Protein AF-A0A226D8C5-F1 (afdb_monomer_lite)

pLDDT: mean 77.61, std 15.15, range [33.53, 96.75]

Structure (mmCIF, N/CA/C/O backbone):
data_AF-A0A226D8C5-F1
#
_entry.id   AF-A0A226D8C5-F1
#
loop_
_atom_site.group_PDB
_atom_site.id
_atom_site.type_symbol
_atom_site.label_atom_id
_atom_site.label_alt_id
_atom_site.label_comp_id
_atom_site.label_asym_id
_atom_site.label_entity_id
_atom_site.label_seq_id
_atom_site.pdbx_PDB_ins_code
_atom_site.Cartn_x
_atom_site.Cartn_y
_atom_site.Cartn_z
_atom_site.occupancy
_atom_site.B_iso_or_equiv
_atom_site.auth_seq_id
_atom_site.auth_comp_id
_atom_site.auth_asym_id
_atom_site.auth_atom_id
_atom_site.pdbx_PDB_model_num
ATOM 1 N N . MET A 1 1 ? 6.184 27.811 -13.660 1.00 44.47 1 MET A N 1
ATOM 2 C CA . MET A 1 1 ? 5.717 26.549 -13.035 1.00 44.47 1 MET A CA 1
ATOM 3 C C . MET A 1 1 ? 4.537 26.716 -12.063 1.00 44.47 1 MET A C 1
ATOM 5 O O . MET A 1 1 ? 3.855 25.730 -11.836 1.00 44.47 1 MET A O 1
ATOM 9 N N . SER A 1 2 ? 4.205 27.918 -11.564 1.00 43.47 2 SER A N 1
ATOM 10 C CA . SER A 1 2 ? 3.097 28.113 -10.599 1.00 43.47 2 SER A CA 1
ATOM 11 C C . SER A 1 2 ? 1.671 28.162 -11.181 1.00 43.47 2 SER A C 1
ATOM 13 O O . SER A 1 2 ? 0.714 28.024 -10.432 1.00 43.47 2 SER A O 1
ATOM 15 N N . LEU A 1 3 ? 1.492 28.324 -12.498 1.00 35.22 3 LEU A N 1
ATOM 16 C CA . LEU A 1 3 ? 0.155 28.363 -13.125 1.00 35.22 3 LEU A CA 1
ATOM 17 C C . LEU A 1 3 ? -0.444 26.972 -13.398 1.00 35.22 3 LEU A C 1
ATOM 19 O O . LEU A 1 3 ? -1.660 26.810 -13.383 1.00 35.22 3 LEU A O 1
ATOM 23 N N . VAL A 1 4 ? 0.399 25.953 -13.597 1.00 38.00 4 VAL A N 1
ATOM 24 C CA . VAL A 1 4 ? -0.058 24.579 -13.876 1.00 38.00 4 VAL A CA 1
ATOM 25 C C . VAL A 1 4 ? -0.597 23.906 -12.608 1.00 38.00 4 VAL A C 1
ATOM 27 O O . VAL A 1 4 ? -1.560 23.147 -12.690 1.00 38.00 4 VAL A O 1
ATOM 30 N N . SER A 1 5 ? -0.061 24.239 -11.425 1.00 42.75 5 SER A N 1
ATOM 31 C CA . SER A 1 5 ? -0.602 23.716 -10.162 1.00 42.75 5 SER A CA 1
ATOM 32 C C . SER A 1 5 ? -1.971 24.316 -9.822 1.00 42.75 5 SER A C 1
ATOM 34 O O . SER A 1 5 ? -2.830 23.596 -9.321 1.00 42.75 5 SER A O 1
ATOM 36 N N . GLY A 1 6 ? -2.221 25.589 -10.160 1.00 41.31 6 GLY A N 1
ATOM 37 C CA . GLY A 1 6 ? -3.505 26.256 -9.911 1.00 41.31 6 GLY A CA 1
ATOM 38 C C . GLY A 1 6 ? -4.668 25.681 -10.727 1.00 41.31 6 GLY A C 1
ATOM 39 O O . GLY A 1 6 ? -5.751 25.459 -10.187 1.00 41.31 6 GLY A O 1
ATOM 40 N N . ILE A 1 7 ? -4.436 25.367 -12.006 1.00 47.78 7 ILE A N 1
ATOM 41 C CA . ILE A 1 7 ? -5.466 24.799 -12.897 1.00 47.78 7 ILE A CA 1
ATOM 42 C C . ILE A 1 7 ? -5.796 23.348 -12.510 1.00 47.78 7 ILE A C 1
ATOM 44 O O . ILE A 1 7 ? -6.964 22.954 -12.528 1.00 47.78 7 ILE A O 1
ATOM 48 N N . GLN A 1 8 ? -4.798 22.560 -12.089 1.00 48.19 8 GLN A N 1
ATOM 49 C CA . GLN A 1 8 ? -5.047 21.210 -11.572 1.00 48.19 8 GLN A CA 1
ATOM 50 C C . GLN A 1 8 ? -5.796 21.228 -10.233 1.00 48.19 8 GLN A C 1
ATOM 52 O O . GLN A 1 8 ? -6.671 20.390 -10.034 1.00 48.19 8 GLN A O 1
ATOM 57 N N . LEU A 1 9 ? -5.526 22.198 -9.351 1.00 53.19 9 LEU A N 1
ATOM 58 C CA . LEU A 1 9 ? -6.246 22.357 -8.081 1.00 53.19 9 LEU A CA 1
ATOM 59 C C . LEU A 1 9 ? -7.726 22.713 -8.280 1.00 53.19 9 LEU A C 1
ATOM 61 O O . LEU A 1 9 ? -8.581 22.111 -7.634 1.00 53.19 9 LEU A O 1
ATOM 65 N N . LEU A 1 10 ? -8.038 23.634 -9.198 1.00 56.12 10 LEU A N 1
ATOM 66 C CA . LEU A 1 10 ? -9.419 24.035 -9.510 1.00 56.12 10 LEU A CA 1
ATOM 67 C C . LEU A 1 10 ? -10.225 22.910 -10.178 1.00 56.12 10 LEU A C 1
ATOM 69 O O . LEU A 1 10 ? -11.381 22.682 -9.824 1.00 56.12 10 LEU A O 1
ATOM 73 N N . SER A 1 11 ? -9.607 22.166 -11.100 1.00 57.59 11 SER A N 1
ATOM 74 C CA . SER A 1 11 ? -10.226 20.991 -11.731 1.00 57.59 11 SER A CA 1
ATOM 75 C C . SER A 1 11 ? -10.503 19.877 -10.714 1.00 57.59 11 SER A C 1
ATOM 77 O O . SER A 1 11 ? -11.592 19.300 -10.694 1.00 57.59 11 SER A O 1
ATOM 79 N N . LEU A 1 12 ? -9.557 19.632 -9.802 1.00 53.53 12 LEU A N 1
ATOM 80 C CA . LEU A 1 12 ? -9.712 18.637 -8.746 1.00 53.53 12 LEU A CA 1
ATOM 81 C C . LEU A 1 12 ? -10.811 19.032 -7.749 1.00 53.53 12 LEU A C 1
ATOM 83 O O . LEU A 1 12 ? -11.601 18.183 -7.352 1.00 53.53 12 LEU A O 1
ATOM 87 N N . GLN A 1 13 ? -10.908 20.314 -7.386 1.00 60.16 13 GLN A N 1
ATOM 88 C CA . GLN A 1 13 ? -11.964 20.816 -6.502 1.00 60.16 13 GLN A CA 1
ATOM 89 C C . GLN A 1 13 ? -13.362 20.672 -7.118 1.00 60.16 13 GLN A C 1
ATOM 91 O O . GLN A 1 13 ? -14.275 20.237 -6.420 1.00 60.16 13 GLN A O 1
ATOM 96 N N . ASN A 1 14 ? -13.518 20.956 -8.416 1.00 61.16 14 ASN A N 1
ATOM 97 C CA . ASN A 1 14 ? -14.789 20.768 -9.130 1.00 61.16 14 ASN A CA 1
ATOM 98 C C . ASN A 1 14 ? -15.168 19.290 -9.321 1.00 61.16 14 ASN A C 1
ATOM 100 O O . ASN A 1 14 ? -16.346 18.944 -9.343 1.00 61.16 14 ASN A O 1
ATOM 104 N N . LEU A 1 15 ? -14.187 18.395 -9.456 1.00 56.62 15 LEU A N 1
ATOM 105 C CA . LEU A 1 15 ? -14.441 16.951 -9.475 1.00 56.62 15 LEU A CA 1
ATOM 106 C C . LEU A 1 15 ? -14.876 16.438 -8.098 1.00 56.62 15 LEU A C 1
ATOM 108 O O . LEU A 1 15 ? -15.824 15.660 -8.012 1.00 56.62 15 LEU A O 1
ATOM 112 N N . ILE A 1 16 ? -14.229 16.910 -7.028 1.00 56.06 16 ILE A N 1
ATOM 113 C CA . ILE A 1 16 ? -14.560 16.549 -5.642 1.00 56.06 16 ILE A CA 1
ATOM 114 C C . ILE A 1 16 ? -15.960 17.053 -5.255 1.00 56.06 16 ILE A C 1
ATOM 116 O O . ILE A 1 16 ? -16.693 16.325 -4.588 1.00 56.06 16 ILE A O 1
ATOM 120 N N . SER A 1 17 ? -16.359 18.255 -5.687 1.00 56.19 17 SER A N 1
ATOM 121 C CA . SER A 1 17 ? -17.691 18.804 -5.387 1.00 56.19 17 SER A CA 1
ATOM 122 C C . SER A 1 17 ? -18.826 18.097 -6.131 1.00 56.19 17 SER A C 1
ATOM 124 O O . SER A 1 17 ? -19.935 18.032 -5.609 1.00 56.19 17 SER A O 1
ATOM 126 N N . ASN A 1 18 ? -18.558 17.548 -7.320 1.00 57.78 18 ASN A N 1
ATOM 127 C CA . ASN A 1 18 ? -19.568 16.869 -8.136 1.00 57.78 18 ASN A CA 1
ATOM 128 C C . ASN A 1 18 ? -19.725 15.376 -7.812 1.00 57.78 18 ASN A C 1
ATOM 130 O O . ASN A 1 18 ? -20.782 14.809 -8.073 1.00 57.78 18 ASN A O 1
ATOM 134 N N . TRP A 1 19 ? -18.694 14.724 -7.265 1.00 50.22 19 TRP A N 1
ATOM 135 C CA . TRP A 1 19 ? -18.738 13.290 -6.946 1.00 50.22 19 TRP A CA 1
ATOM 136 C C . TRP A 1 19 ? -19.332 12.966 -5.571 1.00 50.22 19 TRP A C 1
ATOM 138 O O . TRP A 1 19 ? -19.751 11.830 -5.356 1.00 50.22 19 TRP A O 1
ATOM 148 N N . TRP A 1 20 ? -19.404 13.935 -4.653 1.00 52.88 20 TRP A N 1
ATOM 149 C CA . TRP A 1 20 ? -19.985 13.726 -3.327 1.00 52.88 20 TRP A CA 1
ATOM 150 C C . TRP A 1 20 ? -21.173 14.652 -3.076 1.00 52.88 20 TRP A C 1
ATOM 152 O O . TRP A 1 20 ? -21.025 15.868 -2.967 1.00 52.88 20 TRP A O 1
ATOM 162 N N . SER A 1 21 ? -22.360 14.058 -2.915 1.00 57.28 21 SER A N 1
ATOM 163 C CA . SER A 1 21 ? -23.510 14.725 -2.300 1.00 57.28 21 SER A CA 1
ATOM 164 C C . SER A 1 21 ? -23.110 15.315 -0.946 1.00 57.28 21 SER A C 1
ATOM 166 O O . SER A 1 21 ? -22.297 14.717 -0.241 1.00 57.28 21 SER A O 1
ATOM 168 N N . ALA A 1 22 ? -23.684 16.469 -0.590 1.00 66.81 22 ALA A N 1
ATOM 169 C CA . ALA A 1 22 ? -23.360 17.223 0.620 1.00 66.81 22 ALA A CA 1
ATOM 170 C C . ALA A 1 22 ? -23.109 16.301 1.839 1.00 66.81 22 ALA A C 1
ATOM 172 O O . ALA A 1 22 ? -24.006 15.540 2.211 1.00 66.81 22 ALA A O 1
ATOM 173 N N . PRO A 1 23 ? -21.905 16.334 2.443 1.00 66.56 23 PRO A N 1
ATOM 174 C CA . PRO A 1 23 ? -21.522 15.397 3.493 1.00 66.56 23 PRO A CA 1
ATOM 175 C C . PRO A 1 23 ? -22.480 15.493 4.679 1.00 66.56 23 PRO A C 1
ATOM 177 O O . PRO A 1 23 ? -22.798 16.582 5.162 1.00 66.56 23 PRO A O 1
ATOM 180 N N . SER A 1 24 ? -22.917 14.334 5.164 1.00 70.44 24 SER A N 1
ATOM 181 C CA . SER A 1 24 ? -23.945 14.214 6.203 1.00 70.44 24 SER A CA 1
ATOM 182 C C . SER A 1 24 ? -23.444 14.651 7.585 1.00 70.44 24 SER A C 1
ATOM 184 O O . SER A 1 24 ? -24.233 14.979 8.475 1.00 70.44 24 SER A O 1
ATOM 186 N N . SER A 1 25 ? -22.119 14.672 7.786 1.00 71.06 25 SER A N 1
ATOM 187 C CA . SER A 1 25 ? -21.510 14.996 9.075 1.00 71.06 25 SER A CA 1
ATOM 188 C C . SER A 1 25 ? -20.143 15.682 8.964 1.00 71.06 25 SER A C 1
ATOM 190 O O . SER A 1 25 ? -19.394 15.535 8.001 1.00 71.06 25 SER A O 1
ATOM 192 N N . ARG A 1 26 ? -19.753 16.400 10.028 1.00 68.38 26 ARG A N 1
ATOM 193 C CA . ARG A 1 26 ? -18.412 17.009 10.155 1.00 68.38 26 ARG A CA 1
ATOM 194 C C . ARG A 1 26 ? -17.288 15.965 10.207 1.00 68.38 26 ARG A C 1
ATOM 196 O O . ARG A 1 26 ? -16.163 16.258 9.803 1.00 68.38 26 ARG A O 1
ATOM 203 N N . ALA A 1 27 ? -17.583 14.773 10.726 1.00 67.88 27 ALA A N 1
ATOM 204 C CA . ALA A 1 27 ? -16.634 13.664 10.778 1.00 67.88 27 ALA A CA 1
ATOM 205 C C . ALA A 1 27 ? -16.314 13.161 9.367 1.00 67.88 27 ALA A C 1
ATOM 207 O O . ALA A 1 27 ? -15.143 13.022 9.030 1.00 67.88 27 ALA A O 1
ATOM 208 N N . GLU A 1 28 ? -17.343 13.011 8.532 1.00 71.50 28 GLU A N 1
ATOM 209 C CA . GLU A 1 28 ? -17.216 12.658 7.116 1.00 71.50 28 GLU A CA 1
ATOM 210 C C . GLU A 1 28 ? -16.380 13.695 6.348 1.00 71.50 28 GLU A C 1
ATOM 212 O O . GLU A 1 28 ? -15.418 13.330 5.680 1.00 71.50 28 GLU A O 1
ATOM 217 N N . ILE A 1 29 ? -16.639 14.997 6.544 1.00 76.12 29 ILE A N 1
ATOM 218 C CA . ILE A 1 29 ? -15.824 16.078 5.947 1.00 76.12 29 ILE A CA 1
ATOM 219 C C . ILE A 1 29 ? -14.347 15.952 6.338 1.00 76.12 29 ILE A C 1
ATOM 221 O O . ILE A 1 29 ? -13.456 16.079 5.499 1.00 76.12 29 ILE A O 1
ATOM 225 N N . THR A 1 30 ? -14.082 15.732 7.628 1.00 77.81 30 THR A N 1
ATOM 226 C CA . THR A 1 30 ? -12.713 15.675 8.161 1.00 77.81 30 THR A CA 1
ATOM 227 C C . THR A 1 30 ? -11.980 14.442 7.642 1.00 77.81 30 THR A C 1
ATOM 229 O O . THR A 1 30 ? -10.819 14.538 7.248 1.00 77.81 30 THR A O 1
ATOM 232 N N . PHE A 1 31 ? -12.676 13.305 7.601 1.00 83.19 31 PHE A N 1
ATOM 233 C CA . PHE A 1 31 ? -12.178 12.056 7.046 1.00 83.19 31 PHE A CA 1
ATOM 234 C C . PHE A 1 31 ? -11.833 12.212 5.559 1.00 83.19 31 PHE A C 1
ATOM 236 O O . PHE A 1 31 ? -10.699 11.945 5.168 1.00 83.19 31 PHE A O 1
ATOM 243 N N . ASN A 1 32 ? -12.761 12.736 4.752 1.00 82.69 32 ASN A N 1
ATOM 244 C CA . ASN A 1 32 ? -12.564 12.921 3.312 1.00 82.69 32 ASN A CA 1
ATOM 245 C C . ASN A 1 32 ? -11.384 13.848 3.023 1.00 82.69 32 ASN A C 1
ATOM 247 O O . ASN A 1 32 ? -10.531 13.538 2.191 1.00 82.69 32 ASN A O 1
ATOM 251 N N . ARG A 1 33 ? -11.296 14.968 3.751 1.00 86.00 33 ARG A N 1
ATOM 252 C CA . ARG A 1 33 ? -10.192 15.918 3.608 1.00 86.00 33 ARG A CA 1
ATOM 253 C C . ARG A 1 33 ? -8.848 15.263 3.912 1.00 86.00 33 ARG A C 1
ATOM 255 O O . ARG A 1 33 ? -7.947 15.337 3.082 1.00 86.00 33 ARG A O 1
ATOM 262 N N . ALA A 1 34 ? -8.730 14.600 5.060 1.00 86.81 34 ALA A N 1
ATOM 263 C CA . ALA A 1 34 ? -7.492 13.932 5.440 1.00 86.81 34 ALA A CA 1
ATOM 264 C C . ALA A 1 34 ? -7.117 12.846 4.416 1.00 86.81 34 ALA A C 1
ATOM 266 O O . ALA A 1 34 ? -5.958 12.753 4.006 1.00 86.81 34 ALA A O 1
ATOM 267 N N . PHE A 1 35 ? -8.091 12.046 3.972 1.00 88.81 35 PHE A N 1
ATOM 268 C CA . PHE A 1 35 ? -7.871 10.962 3.016 1.00 88.81 35 PHE A CA 1
ATOM 269 C C . PHE A 1 35 ? -7.331 11.482 1.683 1.00 88.81 35 PHE A C 1
ATOM 271 O O . PHE A 1 35 ? -6.357 10.946 1.149 1.00 88.81 35 PHE A O 1
ATOM 278 N N . HIS A 1 36 ? -7.919 12.556 1.160 1.00 87.44 36 HIS A N 1
ATOM 279 C CA . HIS A 1 36 ? -7.443 13.191 -0.064 1.00 87.44 36 HIS A CA 1
ATOM 280 C C . HIS A 1 36 ? -6.062 13.823 0.108 1.00 87.44 36 HIS A C 1
ATOM 282 O O . HIS A 1 36 ? -5.191 13.592 -0.729 1.00 87.44 36 HIS A O 1
ATOM 288 N N . GLU A 1 37 ? -5.832 14.556 1.201 1.00 88.25 37 GLU A N 1
ATOM 289 C CA . GLU A 1 37 ? -4.525 15.156 1.505 1.00 88.25 37 GLU A CA 1
ATOM 290 C C . GLU A 1 37 ? -3.411 14.095 1.548 1.00 88.25 37 GLU A C 1
ATOM 292 O O . GLU A 1 37 ? -2.313 14.335 1.049 1.00 88.25 37 GLU A O 1
ATOM 297 N N . ALA A 1 38 ? -3.706 12.896 2.062 1.00 85.69 38 ALA A N 1
ATOM 298 C CA . ALA A 1 38 ? -2.757 11.786 2.097 1.00 85.69 38 ALA A CA 1
ATOM 299 C C . ALA A 1 38 ? -2.580 11.073 0.739 1.00 85.69 38 ALA A C 1
ATOM 301 O O . ALA A 1 38 ? -1.461 10.719 0.367 1.00 85.69 38 ALA A O 1
ATOM 302 N N . THR A 1 39 ? -3.661 10.838 -0.014 1.00 88.62 39 THR A N 1
ATOM 303 C CA . THR A 1 39 ? -3.620 9.987 -1.222 1.00 88.62 39 THR A CA 1
ATOM 304 C C . THR A 1 39 ? -3.282 10.730 -2.514 1.00 88.62 39 THR A C 1
ATOM 306 O O . THR A 1 39 ? -2.709 10.122 -3.421 1.00 88.62 39 THR A O 1
ATOM 309 N N . ILE A 1 40 ? -3.587 12.029 -2.625 1.00 90.19 40 ILE A N 1
ATOM 310 C CA . ILE A 1 40 ? -3.316 12.818 -3.841 1.00 90.19 40 ILE A CA 1
ATOM 311 C C . ILE A 1 40 ? -1.817 12.839 -4.187 1.00 90.19 40 ILE A C 1
ATOM 313 O O . ILE A 1 40 ? -1.490 12.495 -5.326 1.00 90.19 40 ILE A O 1
ATOM 317 N N . PRO A 1 41 ? -0.889 13.170 -3.263 1.00 88.19 41 PRO A N 1
ATOM 318 C CA . PRO A 1 41 ? 0.534 13.236 -3.595 1.00 88.19 41 PRO A CA 1
ATOM 319 C C . PRO A 1 41 ? 1.086 11.876 -4.032 1.00 88.19 41 PRO A C 1
ATOM 321 O O . PRO A 1 41 ? 1.795 11.786 -5.034 1.00 88.19 41 PRO A O 1
ATOM 324 N N . ALA A 1 42 ? 0.701 10.806 -3.329 1.00 86.94 42 ALA A N 1
ATOM 325 C CA . ALA A 1 42 ? 1.097 9.444 -3.674 1.00 86.94 42 ALA A CA 1
ATOM 326 C C . ALA A 1 42 ? 0.604 9.055 -5.076 1.00 86.94 42 ALA A C 1
ATOM 328 O O . ALA A 1 42 ? 1.379 8.555 -5.889 1.00 86.94 42 ALA A O 1
ATOM 329 N N . ASN A 1 43 ? -0.659 9.352 -5.395 1.00 89.44 43 ASN A N 1
ATOM 330 C CA . ASN A 1 43 ? -1.232 9.085 -6.712 1.00 89.44 43 ASN A CA 1
ATOM 331 C C . ASN A 1 43 ? -0.564 9.899 -7.823 1.00 89.44 43 ASN A C 1
ATOM 333 O O . ASN A 1 43 ? -0.340 9.361 -8.906 1.00 89.44 43 ASN A O 1
ATOM 337 N N . MET A 1 44 ? -0.233 11.170 -7.573 1.00 89.56 44 MET A N 1
ATOM 338 C CA . MET A 1 44 ? 0.489 12.004 -8.536 1.00 89.56 44 MET A CA 1
ATOM 339 C C . MET A 1 44 ? 1.866 11.416 -8.851 1.00 89.56 44 MET A C 1
ATOM 341 O O . MET A 1 44 ? 2.177 11.205 -10.021 1.00 89.56 44 MET A O 1
ATOM 345 N N . ILE A 1 45 ? 2.654 11.081 -7.825 1.00 86.88 45 ILE A N 1
ATOM 346 C CA . ILE A 1 45 ? 3.989 10.487 -7.997 1.00 86.88 45 ILE A CA 1
ATOM 347 C C . ILE A 1 45 ? 3.892 9.150 -8.744 1.00 86.88 45 ILE A C 1
ATOM 349 O O . ILE A 1 45 ? 4.604 8.928 -9.723 1.00 86.88 45 ILE A O 1
ATOM 353 N N . LEU A 1 46 ? 2.963 8.283 -8.334 1.00 87.06 46 LEU A N 1
ATOM 354 C CA . LEU A 1 46 ? 2.780 6.970 -8.950 1.00 87.06 46 LEU A CA 1
ATOM 355 C C . LEU A 1 46 ? 2.275 7.047 -10.393 1.00 87.06 46 LEU A C 1
ATOM 357 O O . LEU A 1 46 ? 2.642 6.196 -11.191 1.00 87.06 46 LEU A O 1
ATOM 361 N N . ASN A 1 47 ? 1.488 8.061 -10.764 1.00 89.81 47 ASN A N 1
ATOM 362 C CA . ASN A 1 47 ? 1.064 8.268 -12.153 1.00 89.81 47 ASN A CA 1
ATOM 363 C C . ASN A 1 47 ? 2.202 8.758 -13.059 1.00 89.81 47 ASN A C 1
ATOM 365 O O . ASN A 1 47 ? 2.190 8.476 -14.255 1.00 89.81 47 ASN A O 1
ATOM 369 N N . LEU A 1 48 ? 3.177 9.486 -12.510 1.00 88.50 48 LEU A N 1
ATOM 370 C CA . LEU A 1 48 ? 4.336 9.955 -13.271 1.00 88.50 48 LEU A CA 1
ATOM 371 C C . LEU A 1 48 ? 5.345 8.832 -13.538 1.00 88.50 48 LEU A C 1
ATOM 373 O O . LEU A 1 48 ? 5.981 8.823 -14.590 1.00 88.50 48 LEU A O 1
ATOM 377 N N . LEU A 1 49 ? 5.461 7.867 -12.623 1.00 86.06 49 LEU A N 1
ATOM 378 C CA . LEU A 1 49 ? 6.389 6.741 -12.737 1.00 86.06 49 LEU A CA 1
ATOM 379 C C . LEU A 1 49 ? 6.283 5.976 -14.074 1.00 86.06 49 LEU A C 1
ATOM 381 O O . LEU A 1 49 ? 7.297 5.897 -14.769 1.00 86.06 49 LEU A O 1
ATOM 385 N N . PRO A 1 50 ? 5.110 5.457 -14.501 1.00 89.81 50 PRO A N 1
ATOM 386 C CA . PRO A 1 50 ? 5.017 4.720 -15.755 1.00 89.81 50 PRO A CA 1
ATOM 387 C C . PRO A 1 50 ? 5.340 5.600 -16.963 1.00 89.81 50 PRO A C 1
ATOM 389 O O . PRO A 1 50 ? 5.985 5.129 -17.893 1.00 89.81 50 PRO A O 1
ATOM 392 N N . VAL A 1 51 ? 4.975 6.886 -16.934 1.00 89.81 51 VAL A N 1
ATOM 393 C CA . VAL A 1 51 ? 5.293 7.832 -18.015 1.00 89.81 51 VAL A CA 1
ATOM 394 C C . VAL A 1 51 ? 6.806 7.990 -18.167 1.00 89.81 51 VAL A C 1
ATOM 396 O O . VAL A 1 51 ? 7.322 7.885 -19.279 1.00 89.81 51 VAL A O 1
ATOM 399 N N . PHE A 1 52 ? 7.530 8.181 -17.060 1.00 87.81 52 PHE A N 1
ATOM 400 C CA . PHE A 1 52 ? 8.988 8.291 -17.093 1.00 87.81 52 PHE A CA 1
ATOM 401 C C . PHE A 1 52 ? 9.663 6.988 -17.524 1.00 87.81 52 PHE A C 1
ATOM 403 O O . PHE A 1 52 ? 10.595 7.032 -18.324 1.00 87.81 52 PHE A O 1
ATOM 410 N N . SER A 1 53 ? 9.186 5.833 -17.057 1.00 86.62 53 SER A N 1
ATOM 411 C CA . SER A 1 53 ? 9.738 4.533 -17.453 1.00 86.62 53 SER A CA 1
ATOM 412 C C . SER A 1 53 ? 9.500 4.212 -18.931 1.00 86.62 53 SER A C 1
ATOM 414 O O . SER A 1 53 ? 10.419 3.753 -19.607 1.00 86.62 53 SER A O 1
ATOM 416 N N . VAL A 1 54 ? 8.300 4.481 -19.461 1.00 90.94 54 VAL A N 1
ATOM 417 C CA . VAL A 1 54 ? 8.022 4.318 -20.898 1.00 90.94 54 VAL A CA 1
ATOM 418 C C . VAL A 1 54 ? 8.865 5.295 -21.713 1.00 90.94 54 VAL A C 1
ATOM 420 O O . VAL A 1 54 ? 9.502 4.886 -22.680 1.00 90.94 54 VAL A O 1
ATOM 423 N N . GLY A 1 55 ? 8.941 6.563 -21.296 1.00 90.19 55 GLY A N 1
ATOM 424 C CA . GLY A 1 55 ? 9.803 7.557 -21.938 1.00 90.19 55 GLY A CA 1
ATOM 425 C C . GLY A 1 55 ? 11.269 7.118 -21.973 1.00 90.19 55 GLY A C 1
ATOM 426 O O . GLY A 1 55 ? 11.911 7.214 -23.015 1.00 90.19 55 GLY A O 1
ATOM 427 N N . HIS A 1 56 ? 11.775 6.557 -20.872 1.00 86.44 56 HIS A N 1
ATOM 428 C CA . HIS A 1 56 ? 13.127 6.007 -20.798 1.00 86.44 56 HIS A CA 1
ATOM 429 C C . HIS A 1 56 ? 13.344 4.867 -21.803 1.00 86.44 56 HIS A C 1
ATOM 431 O O . HIS A 1 56 ? 14.340 4.875 -22.518 1.00 86.44 56 HIS A O 1
ATOM 437 N N . ILE A 1 57 ? 12.404 3.922 -21.909 1.00 89.12 57 ILE A N 1
ATOM 438 C CA . ILE A 1 57 ? 12.493 2.798 -22.858 1.00 89.12 57 ILE A CA 1
ATOM 439 C C . ILE A 1 57 ? 12.536 3.277 -24.307 1.00 89.12 57 ILE A C 1
ATOM 441 O O . ILE A 1 57 ? 13.309 2.744 -25.104 1.00 89.12 57 ILE A O 1
ATOM 445 N N . LEU A 1 58 ? 11.716 4.274 -24.645 1.00 90.25 58 LEU A N 1
ATOM 446 C CA . LEU A 1 58 ? 11.631 4.810 -26.002 1.00 90.25 58 LEU A CA 1
ATOM 447 C C . LEU A 1 58 ? 12.877 5.622 -26.379 1.00 90.25 58 LEU A C 1
ATOM 449 O O . LEU A 1 58 ? 13.358 5.523 -27.507 1.00 90.25 58 LEU A O 1
ATOM 453 N N . ILE A 1 59 ? 13.416 6.407 -25.441 1.00 89.44 59 ILE A N 1
ATOM 454 C CA . ILE A 1 59 ? 14.588 7.262 -25.679 1.00 89.44 59 ILE A CA 1
ATOM 455 C C . ILE A 1 59 ? 15.886 6.441 -25.655 1.00 89.44 59 ILE A C 1
ATOM 457 O O . ILE A 1 59 ? 16.744 6.624 -26.521 1.00 89.44 59 ILE A O 1
ATOM 461 N N . ASP A 1 60 ? 16.033 5.516 -24.702 1.00 87.38 60 ASP A N 1
ATOM 462 C CA . ASP A 1 60 ? 17.243 4.709 -24.507 1.00 87.38 60 ASP A CA 1
ATOM 463 C C . ASP A 1 60 ? 16.973 3.202 -24.618 1.00 87.38 60 ASP A C 1
ATOM 465 O O . ASP A 1 60 ? 17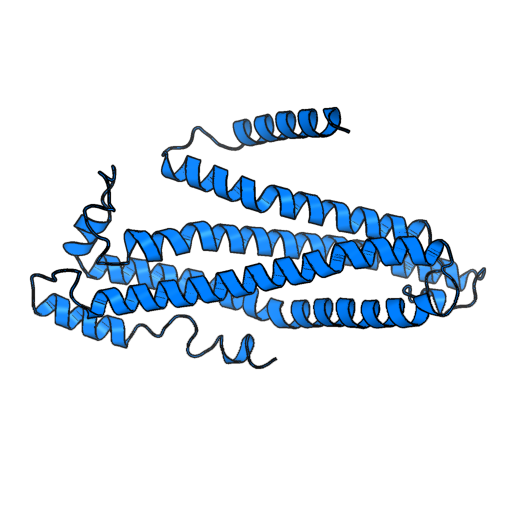.291 2.402 -23.738 1.00 87.38 60 ASP A O 1
ATOM 469 N N . HIS A 1 61 ? 16.439 2.788 -25.769 1.00 89.25 61 HIS A N 1
ATOM 470 C CA . HIS A 1 61 ? 16.203 1.378 -26.102 1.00 89.25 61 HIS A CA 1
ATOM 471 C C . HIS A 1 61 ? 17.454 0.486 -25.978 1.00 89.25 61 HIS A C 1
ATOM 473 O O . HIS A 1 61 ? 17.322 -0.729 -25.865 1.00 89.25 61 HIS A O 1
ATOM 479 N N . ARG A 1 62 ? 18.664 1.068 -25.956 1.00 87.75 62 ARG A N 1
ATOM 480 C CA . ARG A 1 62 ? 19.951 0.356 -25.848 1.00 87.75 62 ARG A CA 1
ATOM 481 C C . ARG A 1 62 ? 20.450 0.178 -24.412 1.00 87.75 62 ARG A C 1
ATOM 483 O O . ARG A 1 62 ? 21.555 -0.325 -24.218 1.00 87.75 62 ARG A O 1
ATOM 490 N N . HIS A 1 63 ? 19.680 0.586 -23.408 1.00 83.19 63 HIS A N 1
ATOM 491 C CA . HIS A 1 63 ? 20.088 0.429 -22.018 1.00 83.19 63 HIS A CA 1
ATOM 492 C C . HIS A 1 63 ? 20.195 -1.053 -21.632 1.00 83.19 63 HIS A C 1
ATOM 494 O O . HIS A 1 63 ? 19.259 -1.826 -21.835 1.00 83.19 63 HIS A O 1
ATOM 500 N N . SER A 1 64 ? 21.284 -1.459 -20.978 1.00 81.12 64 SER A N 1
ATOM 501 C CA . SER A 1 64 ? 21.565 -2.857 -20.585 1.00 81.12 64 SER A CA 1
ATOM 502 C C . SER A 1 64 ? 20.514 -3.517 -19.677 1.00 81.12 64 SER A C 1
ATOM 504 O O . SER A 1 64 ? 20.592 -4.710 -19.409 1.00 81.12 64 SER A O 1
ATOM 506 N N . VAL A 1 65 ? 19.514 -2.761 -19.216 1.00 79.19 65 VAL A N 1
ATOM 507 C CA . VAL A 1 65 ? 18.415 -3.259 -18.380 1.00 79.19 65 VAL A CA 1
ATOM 508 C C . VAL A 1 65 ? 17.343 -3.976 -19.211 1.00 79.19 65 VAL A C 1
ATOM 510 O O . VAL A 1 65 ? 16.544 -4.738 -18.672 1.00 79.19 65 VAL A O 1
ATOM 513 N N . HIS A 1 66 ? 17.311 -3.749 -20.528 1.00 86.44 66 HIS A N 1
ATOM 514 C CA . HIS A 1 66 ? 16.333 -4.363 -21.420 1.00 86.44 66 HIS A CA 1
ATOM 515 C C . HIS A 1 66 ? 16.870 -5.680 -21.979 1.00 86.44 66 HIS A C 1
ATOM 517 O O . HIS A 1 66 ? 17.887 -5.702 -22.668 1.00 86.44 66 HIS A O 1
ATOM 523 N N . ILE A 1 67 ? 16.135 -6.769 -21.740 1.00 89.06 67 ILE A N 1
ATOM 524 C CA . ILE A 1 67 ? 16.467 -8.127 -22.206 1.00 89.06 67 ILE A CA 1
ATOM 525 C C . ILE A 1 67 ? 16.794 -8.187 -23.715 1.00 89.06 67 ILE A C 1
ATOM 527 O O . ILE A 1 67 ? 17.767 -8.853 -24.072 1.00 89.06 67 ILE A O 1
ATOM 531 N N . PRO A 1 68 ? 16.079 -7.477 -24.617 1.00 93.19 68 PRO A N 1
ATOM 532 C CA . PRO A 1 68 ? 16.412 -7.463 -26.044 1.00 93.19 68 PRO A CA 1
ATOM 533 C C . PRO A 1 68 ? 17.846 -7.022 -26.370 1.00 93.19 68 PRO A C 1
ATOM 535 O O . PRO A 1 68 ? 18.361 -7.389 -27.421 1.00 93.19 68 PRO A O 1
ATOM 538 N N . ASN A 1 69 ? 18.522 -6.283 -25.483 1.00 90.50 69 ASN A N 1
ATOM 539 C CA . ASN A 1 69 ? 19.902 -5.831 -25.692 1.00 90.50 69 ASN A CA 1
ATOM 540 C C . ASN A 1 69 ? 20.958 -6.933 -25.512 1.00 90.50 69 ASN A C 1
ATOM 542 O O . ASN A 1 69 ? 22.137 -6.672 -25.723 1.00 90.50 69 ASN A O 1
ATOM 546 N N . LEU A 1 70 ? 20.550 -8.163 -25.179 1.00 91.44 70 LEU A N 1
ATOM 547 C CA . LEU A 1 70 ? 21.401 -9.351 -25.300 1.00 91.44 70 LEU A CA 1
ATOM 548 C C . LEU A 1 70 ? 21.577 -9.803 -26.763 1.00 91.44 70 LEU A C 1
ATOM 550 O O . LEU A 1 70 ? 22.473 -10.590 -27.060 1.00 91.44 70 LEU A O 1
ATOM 554 N N . LEU A 1 71 ? 20.718 -9.333 -27.675 1.00 94.31 71 LEU A N 1
ATOM 555 C CA . LEU A 1 71 ? 20.761 -9.661 -29.099 1.00 94.31 71 LEU A CA 1
ATOM 556 C C . LEU A 1 71 ? 21.601 -8.637 -29.882 1.00 94.31 71 LEU A C 1
ATOM 558 O O . LEU A 1 71 ? 21.644 -7.462 -29.510 1.00 94.31 71 LEU A O 1
ATOM 562 N N . PRO A 1 72 ? 22.226 -9.038 -31.006 1.00 94.50 72 PRO A N 1
ATOM 563 C CA . PRO A 1 72 ? 23.009 -8.130 -31.836 1.00 94.50 72 PRO A CA 1
ATOM 564 C C . PRO A 1 72 ? 22.146 -6.987 -32.386 1.00 94.50 72 PRO A C 1
ATOM 566 O O . PRO A 1 72 ? 21.123 -7.200 -33.048 1.00 94.50 72 PRO A O 1
ATOM 569 N N . HIS A 1 73 ? 22.583 -5.757 -32.119 1.00 93.56 73 HIS A N 1
ATOM 570 C CA . HIS A 1 73 ? 21.881 -4.543 -32.521 1.00 93.56 73 HIS A CA 1
ATOM 571 C C . HIS A 1 73 ? 21.788 -4.380 -34.042 1.00 93.56 73 HIS A C 1
ATOM 573 O O . HIS A 1 73 ? 22.654 -4.822 -34.792 1.00 93.56 73 HIS A O 1
ATOM 579 N N . GLY A 1 74 ? 20.734 -3.694 -34.495 1.00 92.94 74 GLY A N 1
ATOM 580 C CA . GLY A 1 74 ? 20.504 -3.403 -35.915 1.00 92.94 74 GLY A CA 1
ATOM 581 C C . GLY A 1 74 ? 19.938 -4.576 -36.719 1.00 92.94 74 GLY A C 1
ATOM 582 O O . GLY A 1 74 ? 19.597 -4.401 -37.884 1.00 92.94 74 GLY A O 1
ATOM 583 N N . THR A 1 75 ? 19.787 -5.752 -36.107 1.00 96.75 75 THR A N 1
ATOM 584 C CA . THR A 1 75 ? 19.158 -6.915 -36.742 1.00 96.75 75 THR A CA 1
ATOM 585 C C . THR A 1 75 ? 17.628 -6.834 -36.681 1.00 96.75 75 THR A C 1
ATOM 58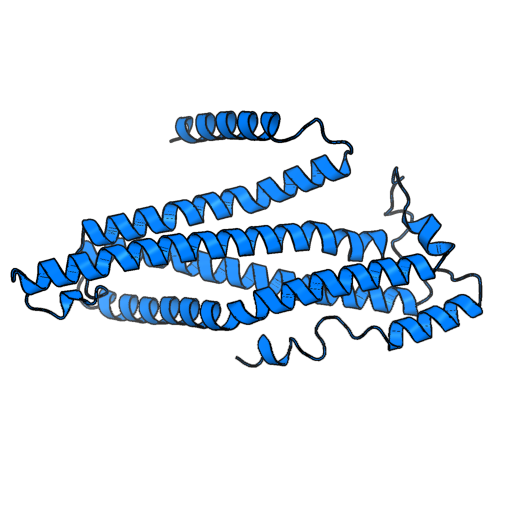7 O O . THR A 1 75 ? 17.058 -6.231 -35.771 1.00 96.75 75 THR A O 1
ATOM 590 N N . LEU A 1 76 ? 16.933 -7.477 -37.627 1.00 96.69 76 LEU A N 1
ATOM 591 C CA . LEU A 1 76 ? 15.466 -7.594 -37.590 1.00 96.69 76 LEU A CA 1
ATOM 592 C C . LEU A 1 76 ? 14.993 -8.305 -36.310 1.00 96.69 76 LEU A C 1
ATOM 594 O O . LEU A 1 76 ? 14.016 -7.891 -35.690 1.00 96.69 76 LEU A O 1
ATOM 598 N N . ILE A 1 77 ? 15.726 -9.342 -35.893 1.00 96.75 77 ILE A N 1
ATOM 599 C CA . ILE A 1 77 ? 15.434 -10.140 -34.695 1.00 96.75 77 ILE A CA 1
ATOM 600 C C . ILE A 1 77 ? 15.436 -9.252 -33.446 1.00 96.75 77 ILE A C 1
ATOM 602 O O . ILE A 1 77 ? 14.530 -9.362 -32.623 1.00 96.75 77 ILE A O 1
ATOM 606 N N . TYR A 1 78 ? 16.400 -8.331 -33.334 1.00 96.25 78 TYR A N 1
ATOM 607 C CA . TYR A 1 78 ? 16.454 -7.355 -32.247 1.00 96.25 78 TYR A CA 1
ATOM 608 C C . TYR A 1 78 ? 15.179 -6.506 -32.167 1.00 96.25 78 TYR A C 1
ATOM 610 O O . TYR A 1 78 ? 14.576 -6.404 -31.100 1.00 96.25 78 TYR A O 1
ATOM 618 N N . TRP A 1 79 ? 14.734 -5.930 -33.287 1.00 95.81 79 TRP A N 1
ATOM 619 C CA . TRP A 1 79 ? 13.554 -5.058 -33.312 1.00 95.81 79 TRP A CA 1
ATOM 620 C C . TRP A 1 79 ? 12.257 -5.805 -33.004 1.00 95.81 79 TRP A C 1
ATOM 622 O O . TRP A 1 79 ? 11.422 -5.299 -32.253 1.00 95.81 79 TRP A O 1
ATOM 632 N N . VAL A 1 80 ? 12.107 -7.025 -33.527 1.00 96.62 80 VAL A N 1
ATOM 633 C CA . VAL A 1 80 ? 10.957 -7.886 -33.217 1.00 96.62 80 VAL A CA 1
ATOM 634 C C . VAL A 1 80 ? 10.943 -8.247 -31.730 1.00 96.62 80 VAL A C 1
ATOM 636 O O . VAL A 1 80 ? 9.920 -8.073 -31.070 1.00 96.62 80 VAL A O 1
ATOM 639 N N . ALA A 1 81 ? 12.080 -8.677 -31.174 1.00 95.94 81 ALA A N 1
ATOM 640 C CA . ALA A 1 81 ? 12.198 -8.991 -29.751 1.00 95.94 81 ALA A CA 1
ATOM 641 C C . ALA A 1 81 ? 11.934 -7.764 -28.865 1.00 95.94 81 ALA A C 1
ATOM 643 O O . ALA A 1 81 ? 11.247 -7.869 -27.852 1.00 95.94 81 ALA A O 1
ATOM 644 N N . TYR A 1 82 ? 12.431 -6.590 -29.261 1.00 95.19 82 TYR A N 1
ATOM 645 C CA . TYR A 1 82 ? 12.198 -5.336 -28.549 1.00 95.19 82 TYR A CA 1
ATOM 646 C C . TYR A 1 82 ? 10.717 -4.948 -28.519 1.00 95.19 82 TYR A C 1
ATOM 648 O O . TYR A 1 82 ? 10.205 -4.581 -27.459 1.00 95.19 82 TYR A O 1
ATOM 656 N N . LEU A 1 83 ? 10.007 -5.081 -29.642 1.00 95.19 83 LEU A N 1
ATOM 657 C CA . LEU A 1 83 ? 8.573 -4.797 -29.711 1.00 95.19 83 LEU A CA 1
ATOM 658 C C . LEU A 1 83 ? 7.762 -5.784 -28.858 1.00 95.19 83 LEU A C 1
ATOM 660 O O . LEU A 1 83 ? 6.921 -5.361 -28.061 1.00 95.19 83 LEU A O 1
ATOM 664 N N . LEU A 1 84 ? 8.072 -7.082 -28.958 1.00 95.88 84 LEU A N 1
ATOM 665 C CA . LEU A 1 84 ? 7.439 -8.133 -28.155 1.00 95.88 84 LEU A CA 1
ATOM 666 C C . LEU A 1 84 ? 7.722 -7.999 -26.654 1.00 95.88 84 LEU A C 1
ATOM 668 O O . LEU A 1 84 ? 6.880 -8.381 -25.853 1.00 95.88 84 LEU A O 1
ATOM 672 N N . TYR A 1 85 ? 8.876 -7.454 -26.263 1.00 94.31 85 TYR A N 1
ATOM 673 C CA . TYR A 1 85 ? 9.229 -7.180 -24.867 1.00 94.31 85 TYR A CA 1
ATOM 674 C C . TYR A 1 85 ? 8.546 -5.917 -24.325 1.00 94.31 85 TYR A C 1
ATOM 676 O O . TYR A 1 85 ? 8.030 -5.913 -23.207 1.00 94.31 85 TYR A O 1
ATOM 684 N N . THR A 1 86 ? 8.528 -4.837 -25.109 1.00 93.31 86 THR A N 1
ATOM 685 C CA . THR A 1 86 ? 8.079 -3.518 -24.642 1.00 93.31 86 THR A CA 1
ATOM 686 C C . THR A 1 86 ? 6.587 -3.504 -24.315 1.00 93.31 86 THR A C 1
ATOM 688 O O . THR A 1 86 ? 6.196 -2.968 -23.282 1.00 93.31 86 THR A O 1
ATOM 691 N N . ILE A 1 87 ? 5.747 -4.134 -25.141 1.00 94.62 87 ILE A N 1
ATOM 692 C CA . ILE A 1 87 ? 4.290 -4.177 -24.929 1.00 94.62 87 ILE A CA 1
ATOM 693 C C . ILE A 1 87 ? 3.911 -4.798 -23.565 1.00 94.62 87 ILE A C 1
ATOM 695 O O . ILE A 1 87 ? 3.265 -4.112 -22.763 1.00 94.62 87 ILE A O 1
ATOM 699 N N . PRO A 1 88 ? 4.303 -6.049 -23.242 1.00 94.94 88 PRO A N 1
ATOM 700 C CA . PRO A 1 88 ? 3.978 -6.656 -21.956 1.00 94.94 88 PRO A CA 1
ATOM 701 C C . PRO A 1 88 ? 4.678 -5.955 -20.793 1.00 94.94 88 PRO A C 1
ATOM 703 O O . PRO A 1 88 ? 4.094 -5.877 -19.715 1.00 94.94 88 PRO A O 1
ATOM 706 N N . TYR A 1 89 ? 5.880 -5.399 -20.994 1.00 91.38 89 TYR A N 1
ATOM 707 C CA . TYR A 1 89 ? 6.552 -4.606 -19.966 1.00 91.38 89 TYR A CA 1
ATOM 708 C C . TYR A 1 89 ? 5.724 -3.377 -19.572 1.00 91.38 89 TYR A C 1
ATOM 710 O O . TYR A 1 89 ? 5.475 -3.154 -18.387 1.00 91.38 89 TYR A O 1
ATOM 718 N N . VAL A 1 90 ? 5.259 -2.597 -20.555 1.00 93.25 90 VAL A N 1
ATOM 719 C CA . VAL A 1 90 ? 4.427 -1.412 -20.311 1.00 93.25 90 VAL A CA 1
ATOM 720 C C . VAL A 1 90 ? 3.140 -1.820 -19.598 1.00 93.25 90 VAL A C 1
ATOM 722 O O . VAL A 1 90 ? 2.801 -1.238 -18.568 1.00 93.25 90 VAL A O 1
ATOM 725 N N . PHE A 1 91 ? 2.461 -2.863 -20.080 1.00 94.62 91 PHE A N 1
ATOM 726 C CA . PHE A 1 91 ? 1.256 -3.376 -19.430 1.00 94.62 91 PHE A CA 1
ATOM 727 C C . PHE A 1 91 ? 1.508 -3.784 -17.969 1.00 94.62 91 PHE A C 1
ATOM 729 O O . PHE A 1 91 ? 0.784 -3.345 -17.072 1.00 94.62 91 PHE A O 1
ATOM 736 N N . ALA A 1 92 ? 2.559 -4.569 -17.714 1.00 90.44 92 ALA A N 1
ATOM 737 C CA . ALA A 1 92 ? 2.928 -5.014 -16.374 1.00 90.44 92 ALA A CA 1
ATOM 738 C C . ALA A 1 92 ? 3.246 -3.833 -15.448 1.00 90.44 92 ALA A C 1
ATOM 740 O O . ALA A 1 92 ? 2.825 -3.829 -14.292 1.00 90.44 92 ALA A O 1
ATOM 741 N N . LEU A 1 93 ? 3.925 -2.804 -15.962 1.00 87.75 93 LEU A N 1
ATOM 742 C CA . LEU A 1 93 ? 4.245 -1.598 -15.211 1.00 87.75 93 LEU A CA 1
ATOM 743 C C . LEU A 1 93 ? 2.985 -0.822 -14.804 1.00 87.75 93 LEU A C 1
ATOM 745 O O . LEU A 1 93 ? 2.826 -0.480 -13.632 1.00 87.75 93 LEU A O 1
ATOM 749 N N . PHE A 1 94 ? 2.064 -0.574 -15.740 1.00 92.25 94 PHE A N 1
ATOM 750 C CA . PHE A 1 94 ? 0.796 0.104 -15.440 1.00 92.25 94 PHE A CA 1
ATOM 751 C C . PHE A 1 94 ? -0.073 -0.704 -14.472 1.00 92.25 94 PHE A C 1
ATOM 753 O O . PHE A 1 94 ? -0.678 -0.135 -13.556 1.00 92.25 94 PHE A O 1
ATOM 760 N N . TYR A 1 95 ? -0.112 -2.028 -14.641 1.00 89.94 95 TYR A N 1
ATOM 761 C CA . TYR A 1 95 ? -0.814 -2.927 -13.731 1.00 89.94 95 TYR A CA 1
ATOM 762 C C . TYR A 1 95 ? -0.218 -2.867 -12.318 1.00 89.94 95 TYR A C 1
ATOM 764 O O . TYR A 1 95 ? -0.953 -2.669 -11.348 1.00 89.94 95 TYR A O 1
ATOM 772 N N . PHE A 1 96 ? 1.110 -2.952 -12.198 1.00 86.00 96 PHE A N 1
ATOM 773 C CA . PHE A 1 96 ? 1.823 -2.844 -10.925 1.00 86.00 96 PHE A CA 1
ATOM 774 C C . PHE A 1 96 ? 1.540 -1.510 -10.228 1.00 86.00 96 PHE A C 1
ATOM 776 O O . PHE A 1 96 ? 1.104 -1.492 -9.079 1.00 86.00 96 PHE A O 1
ATOM 783 N N . VAL A 1 97 ? 1.697 -0.390 -10.939 1.00 86.75 97 VAL A N 1
ATOM 784 C CA . VAL A 1 97 ? 1.421 0.954 -10.410 1.00 86.75 97 VAL A CA 1
ATOM 785 C C . VAL A 1 97 ? -0.023 1.071 -9.922 1.00 86.75 97 VAL A C 1
ATOM 787 O O . VAL A 1 97 ? -0.270 1.572 -8.825 1.00 86.75 97 VAL A O 1
ATOM 790 N N . SER A 1 98 ? -0.984 0.562 -10.695 1.00 89.69 98 SER A N 1
ATOM 791 C CA . SER A 1 98 ? -2.405 0.578 -10.324 1.00 89.69 98 SER A CA 1
ATOM 792 C C . SER A 1 98 ? -2.679 -0.239 -9.061 1.00 89.69 98 SER A C 1
ATOM 794 O O . SER A 1 98 ? -3.426 0.209 -8.188 1.00 89.69 98 SER A O 1
ATOM 796 N N . ARG A 1 99 ? -2.037 -1.407 -8.922 1.00 86.88 99 ARG A N 1
ATOM 797 C CA . ARG A 1 99 ? -2.120 -2.241 -7.715 1.00 86.88 99 ARG A CA 1
ATOM 798 C C . ARG A 1 99 ? -1.537 -1.536 -6.494 1.00 86.88 99 ARG A C 1
ATOM 800 O O . ARG A 1 99 ? -2.204 -1.496 -5.463 1.00 86.88 99 ARG A O 1
ATOM 807 N N . ILE A 1 100 ? -0.359 -0.925 -6.617 1.00 85.06 100 ILE A N 1
ATOM 808 C CA . ILE A 1 100 ? 0.267 -0.168 -5.522 1.00 85.06 100 ILE A CA 1
ATOM 809 C C . ILE A 1 100 ? -0.612 1.012 -5.091 1.00 85.06 100 ILE A C 1
ATOM 811 O O . ILE A 1 100 ? -0.803 1.222 -3.894 1.00 85.06 100 ILE A O 1
ATOM 815 N N . LYS A 1 101 ? -1.220 1.743 -6.035 1.00 88.38 101 LYS A N 1
ATOM 816 C CA . LYS A 1 101 ? -2.169 2.825 -5.716 1.00 88.38 101 LYS A CA 1
ATOM 817 C C . LYS A 1 101 ? -3.355 2.316 -4.902 1.00 88.38 101 LYS A C 1
ATOM 819 O O . LYS A 1 101 ? -3.675 2.896 -3.868 1.00 88.38 101 LYS A O 1
ATOM 824 N N . LEU A 1 102 ? -3.967 1.213 -5.337 1.00 88.00 102 LEU A N 1
ATOM 825 C CA . LEU A 1 102 ? -5.079 0.592 -4.617 1.00 88.00 102 LEU A CA 1
ATOM 826 C C . LEU A 1 102 ? -4.663 0.174 -3.202 1.00 88.00 102 LEU A C 1
ATOM 828 O O . LEU A 1 102 ? -5.402 0.425 -2.254 1.00 88.00 102 LEU A O 1
ATOM 832 N N . MET A 1 103 ? -3.462 -0.388 -3.046 1.00 85.56 103 MET A N 1
ATOM 833 C CA . MET A 1 103 ? -2.930 -0.770 -1.738 1.00 85.56 103 MET A CA 1
ATOM 834 C C . MET A 1 103 ? -2.718 0.429 -0.810 1.00 85.56 103 MET A C 1
ATOM 836 O O . MET A 1 103 ? -3.133 0.380 0.348 1.00 85.56 103 MET A O 1
ATOM 840 N N . ILE A 1 104 ? -2.115 1.514 -1.308 1.00 86.56 104 ILE A N 1
ATOM 841 C CA . ILE A 1 104 ? -1.917 2.747 -0.533 1.00 86.56 104 ILE A CA 1
ATOM 842 C C . ILE A 1 104 ? -3.270 3.326 -0.124 1.00 86.56 104 ILE A C 1
ATOM 844 O O . ILE A 1 104 ? -3.480 3.578 1.058 1.00 86.56 104 ILE A O 1
ATOM 848 N N . SER A 1 105 ? -4.212 3.471 -1.061 1.00 89.56 105 SER A N 1
ATOM 849 C CA . SER A 1 105 ? -5.553 3.984 -0.762 1.00 89.56 105 SER A CA 1
ATOM 850 C C . SER A 1 105 ? -6.285 3.126 0.270 1.00 89.56 105 SER A C 1
ATOM 852 O O . SER A 1 105 ? -6.826 3.669 1.231 1.00 89.56 105 SER A O 1
ATOM 854 N N . ALA A 1 106 ? -6.258 1.799 0.129 1.00 87.06 106 ALA A N 1
ATOM 855 C CA . ALA A 1 106 ? -6.871 0.887 1.092 1.00 87.06 106 ALA A CA 1
ATOM 856 C C . ALA A 1 106 ? -6.205 0.977 2.478 1.00 87.06 106 ALA A C 1
ATOM 858 O O . ALA A 1 106 ? -6.899 1.027 3.492 1.00 87.06 106 ALA A O 1
ATOM 859 N N . THR A 1 107 ? -4.876 1.101 2.534 1.00 85.25 107 THR A N 1
ATOM 860 C CA . THR A 1 107 ? -4.132 1.257 3.796 1.00 85.25 107 THR A CA 1
ATOM 861 C C . THR A 1 107 ? -4.429 2.599 4.465 1.00 85.25 107 THR A C 1
ATOM 863 O O . THR A 1 107 ? -4.647 2.661 5.674 1.00 85.25 107 THR A O 1
ATOM 866 N N . THR A 1 108 ? -4.479 3.692 3.699 1.00 89.50 108 THR A N 1
ATOM 867 C CA . THR A 1 108 ? -4.842 5.018 4.215 1.00 89.50 108 THR A CA 1
ATOM 868 C C . THR A 1 108 ? -6.272 5.025 4.751 1.00 89.50 108 THR A C 1
ATOM 870 O O . THR A 1 108 ? -6.497 5.498 5.864 1.00 89.50 108 THR A O 1
ATOM 873 N N . LEU A 1 109 ? -7.220 4.447 4.006 1.00 88.69 109 LEU A N 1
ATOM 874 C CA . LEU A 1 109 ? -8.610 4.271 4.434 1.00 88.69 109 LEU A CA 1
ATOM 875 C C . LEU A 1 109 ? -8.675 3.497 5.755 1.00 88.69 109 LEU A C 1
ATOM 877 O O . LEU A 1 109 ? -9.307 3.944 6.712 1.00 88.69 109 LEU A O 1
ATOM 881 N N . GLN A 1 110 ? -7.957 2.377 5.835 1.00 86.12 110 GLN A N 1
ATOM 882 C CA . GLN A 1 110 ? -7.877 1.562 7.039 1.00 86.12 110 GLN A CA 1
ATOM 883 C C . GLN A 1 110 ? -7.329 2.360 8.223 1.00 86.12 110 GLN A C 1
ATOM 885 O O . GLN A 1 110 ? -7.944 2.370 9.284 1.00 86.12 110 GLN A O 1
ATOM 890 N N . LEU A 1 111 ? -6.210 3.068 8.062 1.00 87.88 111 LEU A N 1
ATOM 891 C CA . LEU A 1 111 ? -5.635 3.878 9.136 1.00 87.88 111 LEU A CA 1
ATOM 892 C C . LEU A 1 111 ? -6.610 4.957 9.606 1.00 87.88 111 LEU A C 1
ATOM 894 O O . LEU A 1 111 ? -6.766 5.159 10.806 1.00 87.88 111 LEU A O 1
ATOM 898 N N . MET A 1 112 ? -7.307 5.614 8.684 1.00 87.38 112 MET A N 1
ATOM 899 C CA . MET A 1 112 ? -8.252 6.672 9.030 1.00 87.38 112 MET A CA 1
ATOM 900 C C . MET A 1 112 ? -9.538 6.163 9.682 1.00 87.38 112 MET A C 1
ATOM 902 O O . MET A 1 112 ? -10.143 6.905 10.449 1.00 87.38 112 MET A O 1
ATOM 906 N N . LEU A 1 113 ? -9.939 4.914 9.439 1.00 86.00 113 LEU A N 1
ATOM 907 C CA . LEU A 1 113 ? -11.096 4.300 10.097 1.00 86.00 113 LEU A CA 1
ATOM 908 C C . LEU A 1 113 ? -10.715 3.630 11.422 1.00 86.00 113 LEU A C 1
ATOM 910 O O . LEU A 1 113 ? -11.266 3.933 12.479 1.00 86.00 113 LEU A O 1
ATOM 914 N N . VAL A 1 114 ? -9.742 2.722 11.377 1.00 87.81 114 VAL A N 1
ATOM 915 C CA . VAL A 1 114 ? -9.361 1.851 12.495 1.00 87.81 114 VAL A CA 1
ATOM 916 C C . VAL A 1 114 ? -8.721 2.655 13.621 1.00 87.81 114 VAL A C 1
ATOM 918 O O . VAL A 1 114 ? -8.982 2.407 14.798 1.00 87.81 114 VAL A O 1
ATOM 921 N N . PHE A 1 115 ? -7.873 3.625 13.286 1.00 86.25 115 PHE A N 1
ATOM 922 C CA . PHE A 1 115 ? -7.065 4.308 14.287 1.00 86.25 115 PHE A CA 1
ATOM 923 C C . PHE A 1 115 ? -7.883 5.228 15.202 1.00 86.25 115 PHE A C 1
ATOM 925 O O . PHE A 1 115 ? -7.707 5.128 16.422 1.00 86.25 115 PHE A O 1
ATOM 932 N N . PRO A 1 116 ? -8.809 6.071 14.695 1.00 84.31 116 PRO A N 1
ATOM 933 C CA . PRO A 1 116 ? -9.717 6.823 15.556 1.00 84.31 116 PRO A CA 1
ATOM 934 C C . PRO A 1 116 ? -10.629 5.906 16.372 1.00 84.31 116 PRO A C 1
ATOM 936 O O . PRO A 1 116 ? -10.773 6.136 17.569 1.00 84.31 116 PRO A O 1
ATOM 939 N N . LEU A 1 117 ? -11.154 4.824 15.783 1.00 85.00 117 LEU A N 1
ATOM 940 C CA . LEU A 1 117 ? -11.984 3.853 16.509 1.00 85.00 117 LEU A CA 1
ATOM 941 C C . LEU A 1 117 ? -11.231 3.239 17.697 1.00 85.00 117 LEU A C 1
ATOM 943 O O . LEU A 1 117 ? -11.730 3.249 18.820 1.00 85.00 117 LEU A O 1
ATOM 947 N N . LEU A 1 118 ? -10.000 2.766 17.488 1.00 86.69 118 LEU A N 1
ATOM 948 C CA . LEU A 1 118 ? -9.189 2.179 18.559 1.00 86.69 118 LEU A CA 1
ATOM 949 C C . LEU A 1 118 ? -8.780 3.204 19.619 1.00 86.69 118 LEU A C 1
ATOM 951 O O . LEU A 1 118 ? -8.801 2.899 20.810 1.00 86.69 118 LEU A O 1
ATOM 955 N N . ARG A 1 119 ? -8.357 4.405 19.206 1.00 84.31 119 ARG A N 1
ATOM 956 C CA . ARG A 1 119 ? -7.791 5.396 20.134 1.00 84.31 119 ARG A CA 1
ATOM 957 C C . ARG A 1 119 ? -8.829 6.230 20.862 1.00 84.31 119 ARG A C 1
ATOM 959 O O . ARG A 1 119 ? -8.541 6.643 21.982 1.00 84.31 119 ARG A O 1
ATOM 966 N N . GLN A 1 120 ? -9.945 6.541 20.212 1.00 79.50 120 GLN A N 1
ATOM 967 C CA . GLN A 1 120 ? -10.929 7.509 20.697 1.00 79.50 120 GLN A CA 1
ATOM 968 C C . GLN A 1 120 ? -12.218 6.834 21.170 1.00 79.50 120 GLN A C 1
ATOM 970 O O . GLN A 1 120 ? -12.759 7.267 22.179 1.00 79.50 120 GLN A O 1
ATOM 975 N N . GLU A 1 121 ? -12.694 5.786 20.486 1.00 80.00 121 GLU A N 1
ATOM 976 C CA . GLU A 1 121 ? -13.969 5.138 20.843 1.00 80.00 121 GLU A CA 1
ATOM 977 C C . GLU A 1 121 ? -13.783 3.951 21.792 1.00 80.00 121 GLU A C 1
ATOM 979 O O . GLU A 1 121 ? -14.464 3.844 22.808 1.00 80.00 121 GLU A O 1
ATOM 984 N N . LEU A 1 122 ? -12.845 3.053 21.484 1.00 82.25 122 LEU A N 1
ATOM 985 C CA . LEU A 1 122 ? -12.697 1.785 22.205 1.00 82.25 122 LEU A CA 1
ATOM 986 C C . LEU A 1 122 ? -11.760 1.871 23.420 1.00 82.25 122 LEU A C 1
ATOM 988 O O . LEU A 1 122 ? -11.808 1.005 24.300 1.00 82.25 122 LEU A O 1
ATOM 992 N N . ARG A 1 123 ? -10.903 2.897 23.490 1.00 80.25 123 ARG A N 1
ATOM 993 C CA . ARG A 1 123 ? -9.981 3.105 24.614 1.00 80.25 123 ARG A CA 1
ATOM 994 C C . ARG A 1 123 ? -10.710 3.771 25.780 1.00 80.25 123 ARG A C 1
ATOM 996 O O . ARG A 1 123 ? -10.859 4.989 25.830 1.00 80.25 123 ARG A O 1
ATOM 1003 N N . LEU A 1 124 ? -11.102 2.954 26.750 1.00 69.69 124 LEU A N 1
ATOM 1004 C CA . LEU A 1 124 ? -11.740 3.393 27.989 1.00 69.69 124 LEU A CA 1
ATOM 1005 C C . LEU A 1 124 ? -10.664 4.003 28.896 1.00 69.69 124 LEU A C 1
ATOM 1007 O O . LEU A 1 124 ? -9.815 3.284 29.416 1.00 69.69 124 LEU A O 1
ATOM 1011 N N . GLY A 1 125 ? -10.647 5.329 29.036 1.00 61.56 125 GLY A N 1
ATOM 1012 C CA . GLY A 1 125 ? -9.718 6.025 29.937 1.00 61.56 125 GLY A CA 1
ATOM 1013 C C . GLY A 1 125 ? -9.005 7.242 29.362 1.00 61.56 125 GLY A C 1
ATOM 1014 O O . GLY A 1 125 ? -7.905 7.578 29.795 1.00 61.56 125 GLY A O 1
ATOM 1015 N N . GLN A 1 126 ? -9.590 7.904 28.368 1.00 61.47 126 GLN A N 1
ATOM 1016 C CA . GLN A 1 126 ? -9.160 9.260 28.061 1.00 61.47 126 GLN A CA 1
ATOM 1017 C C . GLN A 1 126 ? -9.716 10.215 29.117 1.00 61.47 126 GLN A C 1
ATOM 1019 O O . GLN A 1 126 ? -10.892 10.161 29.465 1.00 61.47 126 GLN A O 1
ATOM 1024 N N . ASP A 1 127 ? -8.828 11.063 29.626 1.00 61.03 127 ASP A N 1
ATOM 1025 C CA . ASP A 1 127 ? -9.138 12.122 30.575 1.00 61.03 127 ASP A CA 1
ATOM 1026 C C . ASP A 1 127 ? -10.354 12.932 30.072 1.00 61.03 127 ASP A C 1
ATOM 1028 O O . ASP A 1 127 ? -10.304 13.449 28.946 1.00 61.03 127 ASP A O 1
ATOM 1032 N N . PRO A 1 128 ? -11.457 13.029 30.840 1.00 58.03 128 PRO A N 1
ATOM 1033 C CA . PRO A 1 128 ? -12.659 13.752 30.420 1.00 58.03 128 PRO A CA 1
ATOM 1034 C C . PRO A 1 128 ? -12.374 15.226 30.094 1.00 58.03 128 PRO A C 1
ATOM 1036 O O . PRO A 1 128 ? -13.107 15.831 29.316 1.00 58.03 128 PRO A O 1
ATOM 1039 N N . SER A 1 129 ? -11.271 15.786 30.608 1.00 60.62 129 SER A N 1
ATOM 1040 C CA . SER A 1 129 ? -10.791 17.128 30.253 1.00 60.62 129 SER A CA 1
ATOM 1041 C C . SER A 1 129 ? -10.233 17.236 28.821 1.00 60.62 129 SER A C 1
ATOM 1043 O O . SER A 1 129 ? -10.322 18.297 28.204 1.00 60.62 129 SER A O 1
ATOM 1045 N N . ARG A 1 130 ? -9.694 16.143 28.255 1.00 56.88 130 ARG A N 1
ATOM 1046 C CA . ARG A 1 130 ? -9.206 16.068 26.861 1.00 56.88 130 ARG A CA 1
ATOM 1047 C C . ARG A 1 130 ? -10.308 15.709 25.867 1.00 56.88 130 ARG A C 1
ATOM 1049 O O . ARG A 1 130 ? -10.228 16.085 24.699 1.00 56.88 130 ARG A O 1
ATOM 1056 N N . LEU A 1 131 ? -11.345 15.018 26.333 1.00 54.38 131 LEU A N 1
ATOM 1057 C CA . LEU A 1 131 ? -12.604 14.793 25.622 1.00 54.38 131 LEU A CA 1
ATOM 1058 C C . LEU A 1 131 ? -13.495 16.041 25.731 1.00 54.38 131 LEU A C 1
ATOM 1060 O O . LEU A 1 131 ? -14.598 15.998 26.271 1.00 54.38 131 LEU A O 1
ATOM 1064 N N . GLY A 1 132 ? -13.024 17.183 25.221 1.00 53.94 132 GLY A N 1
ATOM 1065 C CA . GLY A 1 132 ? -13.869 18.375 25.103 1.00 53.94 132 GLY A CA 1
ATOM 1066 C C . GLY A 1 132 ? -15.214 18.024 24.452 1.00 53.94 132 GLY A C 1
ATOM 1067 O O . GLY A 1 132 ? -15.231 17.185 23.552 1.00 53.94 132 GLY A O 1
ATOM 1068 N N . LYS A 1 133 ? -16.316 18.633 24.936 1.00 50.91 133 LYS A N 1
ATOM 1069 C CA . LYS A 1 133 ? -17.735 18.409 24.557 1.00 50.91 133 LYS A CA 1
ATOM 1070 C C . LYS A 1 133 ? -17.904 17.776 23.167 1.00 50.91 133 LYS A C 1
ATOM 1072 O O . LYS A 1 133 ? -18.125 18.467 22.170 1.00 50.91 133 LYS A O 1
ATOM 1077 N N . ARG A 1 134 ? -17.797 16.449 23.085 1.00 54.09 134 ARG A N 1
ATOM 1078 C CA . ARG A 1 134 ? -18.000 15.727 21.831 1.00 54.09 134 ARG A CA 1
ATOM 1079 C C . ARG A 1 134 ? -19.492 15.725 21.549 1.00 54.09 134 ARG A C 1
ATOM 1081 O O . ARG A 1 134 ? -20.285 15.349 22.403 1.00 54.09 134 ARG A O 1
ATOM 1088 N N . LYS A 1 135 ? -19.867 16.147 20.342 1.00 48.31 135 LYS A N 1
ATOM 1089 C CA . LYS A 1 135 ? -21.272 16.279 19.927 1.00 48.31 135 LYS A CA 1
ATOM 1090 C C . LYS A 1 135 ? -22.016 14.931 19.888 1.00 48.31 135 LYS A C 1
ATOM 1092 O O . LYS A 1 135 ? -23.232 14.925 20.006 1.00 48.31 135 LYS A O 1
ATOM 1097 N N . TYR A 1 136 ? -21.286 13.817 19.767 1.00 50.34 136 TYR A N 1
ATOM 1098 C CA . TYR A 1 136 ? -21.826 12.455 19.726 1.00 50.34 136 TYR A CA 1
ATOM 1099 C C . TYR A 1 136 ? -20.973 11.532 20.611 1.00 50.34 136 TYR A C 1
ATOM 1101 O O . TYR A 1 136 ? -19.930 11.048 20.167 1.00 50.34 136 TYR A O 1
ATOM 1109 N N . PRO A 1 137 ? -21.330 11.343 21.890 1.00 52.81 137 PRO A N 1
ATOM 1110 C CA . PRO A 1 137 ? -20.631 10.410 22.759 1.00 52.81 137 PRO A CA 1
ATOM 1111 C C . PRO A 1 137 ? -21.097 8.976 22.466 1.00 52.81 137 PRO A C 1
ATOM 1113 O O . PRO A 1 137 ? -21.996 8.481 23.132 1.00 52.81 137 PRO A O 1
ATOM 1116 N N . CYS A 1 138 ? -20.473 8.278 21.511 1.00 54.56 138 CYS A N 1
ATOM 1117 C CA . CYS A 1 138 ? -20.718 6.835 21.350 1.00 54.56 138 CYS A CA 1
ATOM 1118 C C . CYS A 1 138 ? -20.253 6.044 22.592 1.00 54.56 138 CYS A C 1
ATOM 1120 O O . CYS A 1 138 ? -20.845 5.034 22.961 1.00 54.56 138 CYS A O 1
ATOM 1122 N N . ALA A 1 139 ? -19.235 6.545 23.301 1.00 58.19 139 ALA A N 1
ATOM 1123 C CA . ALA A 1 139 ? -18.679 5.925 24.505 1.00 58.19 139 ALA A CA 1
ATOM 1124 C C . ALA A 1 139 ? -19.692 5.709 25.648 1.00 58.19 139 ALA A C 1
ATOM 1126 O O . ALA A 1 139 ? -19.538 4.757 26.411 1.00 58.19 139 ALA A O 1
ATOM 1127 N N . SER A 1 140 ? -20.725 6.548 25.789 1.00 61.91 140 SER A N 1
ATOM 1128 C CA . SER A 1 140 ? -21.666 6.423 26.914 1.00 61.91 140 SER A CA 1
ATOM 1129 C C . SER A 1 140 ? -22.619 5.235 26.761 1.00 61.91 140 SER A C 1
ATOM 1131 O O . SER A 1 140 ? -22.997 4.628 27.759 1.00 61.91 140 SER A O 1
ATOM 1133 N N . GLU A 1 141 ? -22.974 4.859 25.531 1.00 65.50 141 GLU A N 1
ATOM 1134 C CA . GLU A 1 141 ? -23.768 3.657 25.248 1.00 65.50 141 GLU A CA 1
ATOM 1135 C C . GLU A 1 141 ? -22.928 2.386 25.394 1.00 65.50 141 GLU A C 1
ATOM 1137 O O . GLU A 1 141 ? -23.400 1.378 25.920 1.00 65.50 141 GLU A O 1
ATOM 1142 N N . PHE A 1 142 ? -21.651 2.453 25.012 1.00 67.88 142 PHE A N 1
ATOM 1143 C CA . PHE A 1 142 ? -20.698 1.357 25.186 1.00 67.88 142 PHE A CA 1
ATOM 1144 C C . PHE A 1 142 ? -20.390 1.050 26.657 1.00 67.88 142 PHE A C 1
ATOM 1146 O O . PHE A 1 142 ? -20.169 -0.109 27.005 1.00 67.88 142 PHE A O 1
ATOM 1153 N N . LEU A 1 143 ? -20.408 2.066 27.525 1.00 68.50 143 LEU A N 1
ATOM 1154 C CA . LEU A 1 143 ? -20.279 1.881 28.973 1.00 68.50 143 LEU A CA 1
ATOM 1155 C C . LEU A 1 143 ? -21.491 1.161 29.579 1.00 68.50 143 LEU A C 1
ATOM 1157 O O . LEU A 1 143 ? -21.326 0.394 30.522 1.00 68.50 143 LEU A O 1
ATOM 1161 N N . LYS A 1 144 ? -22.691 1.381 29.027 1.00 78.44 144 LYS A N 1
ATOM 1162 C CA . LYS A 1 144 ? -23.926 0.742 29.506 1.00 78.44 144 LYS A CA 1
ATOM 1163 C C . LYS A 1 144 ? -24.033 -0.721 29.082 1.00 78.44 144 LYS A C 1
ATOM 1165 O O . LYS A 1 144 ? -24.539 -1.529 29.854 1.00 78.44 144 LYS A O 1
ATOM 1170 N N . CYS A 1 145 ? -23.562 -1.052 27.878 1.00 83.06 145 CYS A N 1
ATOM 1171 C CA . CYS A 1 145 ? -23.662 -2.397 27.312 1.00 83.06 145 CYS A CA 1
ATOM 1172 C C . CYS A 1 145 ? -22.292 -2.879 26.800 1.00 83.06 145 CYS A C 1
ATOM 1174 O O . CYS A 1 145 ? -21.924 -2.584 25.654 1.00 83.06 145 CYS A O 1
ATOM 1176 N N . PRO A 1 146 ? -21.529 -3.658 27.595 1.00 84.62 146 PRO A N 1
ATOM 1177 C CA . PRO A 1 146 ? -20.225 -4.171 27.176 1.00 84.62 146 PRO A CA 1
ATOM 1178 C C . PRO A 1 146 ? -20.308 -5.100 25.954 1.00 84.62 146 PRO A C 1
ATOM 1180 O O . PRO A 1 146 ? -19.304 -5.274 25.258 1.00 84.62 146 PRO A O 1
ATOM 1183 N N . GLU A 1 147 ? -21.478 -5.679 25.640 1.00 88.31 147 GLU A N 1
ATOM 1184 C CA . GLU A 1 147 ? -21.651 -6.482 24.423 1.00 88.31 147 GLU A CA 1
ATOM 1185 C C . GLU A 1 147 ? -21.400 -5.673 23.144 1.00 88.31 147 GLU A C 1
ATOM 1187 O O . GLU A 1 147 ? -20.799 -6.190 22.203 1.00 88.31 147 GLU A O 1
ATOM 1192 N N . ASN A 1 148 ? -21.767 -4.390 23.121 1.00 85.12 148 ASN A N 1
ATOM 1193 C CA . ASN A 1 148 ? -21.598 -3.546 21.937 1.00 85.12 148 ASN A CA 1
ATOM 1194 C C . ASN A 1 148 ? -20.114 -3.308 21.613 1.00 85.12 148 ASN A C 1
ATOM 1196 O O . ASN A 1 148 ? -19.720 -3.325 20.446 1.00 85.12 148 ASN A O 1
ATOM 1200 N N . ILE A 1 149 ? -19.266 -3.169 22.641 1.00 85.94 149 ILE A N 1
ATOM 1201 C CA . ILE A 1 149 ? -17.804 -3.068 22.481 1.00 85.94 149 ILE A CA 1
ATOM 1202 C C . ILE A 1 149 ? -17.250 -4.361 21.889 1.00 85.94 149 ILE A C 1
ATOM 1204 O O . ILE A 1 149 ? -16.404 -4.327 20.995 1.00 85.94 149 ILE A O 1
ATOM 1208 N N . VAL A 1 150 ? -17.733 -5.505 22.380 1.00 89.06 150 VAL A N 1
ATOM 1209 C CA . VAL A 1 150 ? -17.329 -6.824 21.889 1.00 89.06 150 VAL A CA 1
ATOM 1210 C C . VAL A 1 150 ? -17.667 -6.981 20.409 1.00 89.06 150 VAL A C 1
ATOM 1212 O O . VAL A 1 150 ? -16.790 -7.354 19.630 1.00 89.06 150 VAL A O 1
ATOM 1215 N N . VAL A 1 151 ? -18.901 -6.658 20.013 1.00 89.31 151 VAL A N 1
ATOM 1216 C CA . VAL A 1 151 ? -19.356 -6.746 18.617 1.00 89.31 151 VAL A CA 1
ATOM 1217 C C . VAL A 1 151 ? -18.548 -5.813 17.716 1.00 89.31 151 VAL A C 1
ATOM 1219 O O . VAL A 1 151 ? -18.035 -6.252 16.683 1.00 89.31 151 VAL A O 1
ATOM 1222 N N . LEU A 1 152 ? -18.362 -4.553 18.122 1.00 88.00 152 LEU A N 1
ATOM 1223 C CA . LEU A 1 152 ? -17.598 -3.576 17.346 1.00 88.00 152 LEU A CA 1
ATOM 1224 C C . LEU A 1 152 ? -16.133 -4.001 17.189 1.00 88.00 152 LEU A C 1
ATOM 1226 O O . LEU A 1 152 ? -15.601 -3.991 16.080 1.00 88.00 152 LEU A O 1
ATOM 1230 N N . TYR A 1 153 ? -15.486 -4.430 18.275 1.00 88.69 153 TYR A N 1
ATOM 1231 C CA . TYR A 1 153 ? -14.093 -4.870 18.227 1.00 88.69 153 TYR A CA 1
ATOM 1232 C C . TYR A 1 153 ? -13.911 -6.135 17.385 1.00 88.69 153 TYR A C 1
ATOM 1234 O O . TYR A 1 153 ? -12.940 -6.236 16.639 1.00 88.69 153 TYR A O 1
ATOM 1242 N N . ARG A 1 154 ? -14.838 -7.098 17.464 1.00 89.12 154 ARG A N 1
ATOM 1243 C CA . ARG A 1 154 ? -14.796 -8.300 16.616 1.00 89.12 154 ARG A CA 1
ATOM 1244 C C . ARG A 1 154 ? -14.994 -7.967 15.146 1.00 89.12 154 ARG A C 1
ATOM 1246 O O . ARG A 1 154 ? -14.263 -8.496 14.317 1.00 89.12 154 ARG A O 1
ATOM 1253 N N . SER A 1 155 ? -15.910 -7.057 14.834 1.00 89.38 155 SER A N 1
ATOM 1254 C CA . SER A 1 155 ? -16.112 -6.575 13.463 1.00 89.38 155 SER A CA 1
ATOM 1255 C C . SER A 1 155 ? -14.838 -5.917 12.929 1.00 89.38 155 SER A C 1
ATOM 1257 O O . SER A 1 155 ? -14.370 -6.242 11.841 1.00 89.38 155 SER A O 1
ATOM 1259 N N . LEU A 1 156 ? -14.210 -5.067 13.746 1.00 88.81 156 LEU A N 1
ATOM 1260 C CA . LEU A 1 156 ? -12.932 -4.442 13.423 1.00 88.81 156 LEU A CA 1
ATOM 1261 C C . LEU A 1 156 ? -11.818 -5.476 13.223 1.00 88.81 156 LEU A C 1
ATOM 1263 O O . LEU A 1 156 ? -11.028 -5.353 12.294 1.00 88.81 156 LEU A O 1
ATOM 1267 N N . GLN A 1 157 ? -11.764 -6.505 14.071 1.00 88.19 157 GLN A N 1
ATOM 1268 C CA . GLN A 1 157 ? -10.801 -7.592 13.949 1.00 88.19 157 GLN A CA 1
ATOM 1269 C C . GLN A 1 157 ? -10.966 -8.333 12.618 1.00 88.19 157 GLN A C 1
ATOM 1271 O O . GLN A 1 157 ? -9.966 -8.547 11.948 1.00 88.19 157 GLN A O 1
ATOM 1276 N N . VAL A 1 158 ? -12.195 -8.671 12.212 1.00 88.31 158 VAL A N 1
ATOM 1277 C CA . VAL A 1 158 ? -12.459 -9.332 10.921 1.00 88.31 158 VAL A CA 1
ATOM 1278 C C . VAL A 1 158 ? -11.980 -8.464 9.758 1.00 88.31 158 VAL A C 1
ATOM 1280 O O . VAL A 1 158 ? -11.234 -8.951 8.915 1.00 88.31 158 VAL A O 1
ATOM 1283 N N . VAL A 1 159 ? -12.327 -7.171 9.756 1.00 85.69 159 VAL A N 1
ATOM 1284 C CA . VAL A 1 159 ? -11.899 -6.229 8.706 1.00 85.69 159 VAL A CA 1
ATOM 1285 C C . VAL A 1 159 ? -10.375 -6.121 8.641 1.00 85.69 159 VAL A C 1
ATOM 1287 O O . VAL A 1 159 ? -9.792 -6.180 7.563 1.00 85.69 159 VAL A O 1
ATOM 1290 N N . VAL A 1 160 ? -9.702 -5.983 9.787 1.00 86.81 160 VAL A N 1
ATOM 1291 C CA . VAL A 1 160 ? -8.236 -5.881 9.815 1.00 86.81 160 VAL A CA 1
ATOM 1292 C C . VAL A 1 160 ? -7.582 -7.203 9.408 1.00 86.81 160 VAL A C 1
ATOM 1294 O O . VAL A 1 160 ? -6.579 -7.170 8.705 1.00 86.81 160 VAL A O 1
ATOM 1297 N N . THR A 1 161 ? -8.131 -8.353 9.805 1.00 87.12 161 THR A N 1
ATOM 1298 C CA . THR A 1 161 ? -7.608 -9.672 9.423 1.00 87.12 161 THR A CA 1
ATOM 1299 C C . THR A 1 161 ? -7.724 -9.917 7.920 1.00 87.12 161 THR A C 1
ATOM 1301 O O . THR A 1 161 ? -6.742 -10.344 7.319 1.00 87.12 161 THR A O 1
ATOM 1304 N N . ASP A 1 162 ? -8.865 -9.605 7.305 1.00 85.56 162 ASP A N 1
ATOM 1305 C CA . ASP A 1 162 ? -9.068 -9.730 5.854 1.00 85.56 162 ASP A CA 1
ATOM 1306 C C . ASP A 1 162 ? -8.089 -8.845 5.060 1.00 85.56 162 ASP A C 1
ATOM 1308 O O . ASP A 1 162 ? -7.419 -9.284 4.119 1.00 85.56 162 ASP A O 1
ATOM 1312 N N . MET A 1 163 ? -7.896 -7.611 5.532 1.00 81.94 163 MET A N 1
ATOM 1313 C CA . MET A 1 163 ? -6.893 -6.702 4.981 1.00 81.94 163 MET A CA 1
ATOM 1314 C C . MET A 1 163 ? -5.479 -7.260 5.156 1.00 81.94 163 MET A C 1
ATOM 1316 O O . MET A 1 163 ? -4.713 -7.305 4.198 1.00 81.94 163 MET A O 1
ATOM 1320 N N . CYS A 1 164 ? -5.117 -7.728 6.353 1.00 85.00 164 CYS A N 1
ATOM 1321 C CA . CYS A 1 164 ? -3.808 -8.327 6.607 1.00 85.00 164 CYS A CA 1
ATOM 1322 C C . CYS A 1 164 ? -3.555 -9.567 5.751 1.00 85.00 164 CYS A C 1
ATOM 1324 O O . CYS A 1 164 ? -2.417 -9.771 5.347 1.00 85.00 164 CYS A O 1
ATOM 1326 N N . TYR A 1 165 ? -4.578 -10.363 5.445 1.00 85.31 165 TYR A N 1
ATOM 1327 C CA . TYR A 1 165 ? -4.452 -11.488 4.525 1.00 85.31 165 TYR A CA 1
ATOM 1328 C C . TYR A 1 165 ? -4.135 -11.005 3.104 1.00 85.31 165 TYR A C 1
ATOM 1330 O O . TYR A 1 165 ? -3.154 -11.435 2.496 1.00 85.31 165 TYR A O 1
ATOM 1338 N N . THR A 1 166 ? -4.902 -10.028 2.615 1.00 83.25 166 THR A N 1
ATOM 1339 C CA . THR A 1 166 ? -4.713 -9.441 1.281 1.00 83.25 166 THR A CA 1
ATOM 1340 C C . THR A 1 166 ? -3.340 -8.776 1.135 1.00 83.25 166 THR A C 1
ATOM 1342 O O . THR A 1 166 ? -2.638 -8.992 0.146 1.00 83.25 166 THR A O 1
ATOM 1345 N N . PHE A 1 167 ? -2.925 -7.988 2.129 1.00 83.12 167 PHE A N 1
ATOM 1346 C CA . PHE A 1 167 ? -1.635 -7.300 2.132 1.00 83.12 167 PHE A CA 1
ATOM 1347 C C . PHE A 1 167 ? -0.465 -8.237 2.430 1.00 83.12 167 PHE A C 1
ATOM 1349 O O . PHE A 1 167 ? 0.600 -8.078 1.840 1.00 83.12 167 PHE A O 1
ATOM 1356 N N . GLY A 1 168 ? -0.659 -9.227 3.302 1.00 84.81 168 GLY A N 1
ATOM 1357 C CA . GLY A 1 168 ? 0.365 -10.189 3.707 1.00 84.81 168 GLY A CA 1
ATOM 1358 C C . GLY A 1 168 ? 0.921 -10.977 2.528 1.00 84.81 168 GLY A C 1
ATOM 1359 O O . GLY A 1 168 ? 2.130 -11.143 2.423 1.00 84.81 168 GLY A O 1
ATOM 1360 N N . LEU A 1 169 ? 0.063 -11.364 1.580 1.00 85.62 169 LEU A N 1
ATOM 1361 C CA . LEU A 1 169 ? 0.492 -12.037 0.348 1.00 85.62 169 LEU A CA 1
ATOM 1362 C C . LEU A 1 169 ? 1.295 -11.123 -0.593 1.00 85.62 169 LEU A C 1
ATOM 1364 O O . LEU A 1 169 ? 2.123 -11.600 -1.366 1.00 85.62 169 LEU A O 1
ATOM 1368 N N . ALA A 1 170 ? 1.064 -9.810 -0.535 1.00 82.44 170 ALA A N 1
ATOM 1369 C CA . ALA A 1 170 ? 1.747 -8.829 -1.373 1.00 82.44 170 ALA A CA 1
ATOM 1370 C C . ALA A 1 170 ? 3.077 -8.337 -0.773 1.00 82.44 170 ALA A C 1
ATOM 1372 O O . ALA A 1 170 ? 3.915 -7.817 -1.508 1.00 82.44 170 ALA A O 1
ATOM 1373 N N . ILE A 1 171 ? 3.296 -8.504 0.535 1.00 84.12 171 ILE A N 1
ATOM 1374 C CA . ILE A 1 171 ? 4.499 -8.019 1.227 1.00 84.12 171 ILE A CA 1
ATOM 1375 C C . ILE A 1 171 ? 5.784 -8.676 0.695 1.00 84.12 171 ILE A C 1
ATOM 1377 O O . ILE A 1 171 ? 6.650 -7.925 0.241 1.00 84.12 171 ILE A O 1
ATOM 1381 N N . PRO A 1 172 ? 5.924 -10.019 0.649 1.00 86.19 172 PRO A N 1
ATOM 1382 C CA . PRO A 1 172 ? 7.145 -10.655 0.154 1.00 86.19 172 PRO A CA 1
ATOM 1383 C C . PRO A 1 172 ? 7.544 -10.251 -1.276 1.00 86.19 172 PRO A C 1
ATOM 1385 O O . PRO A 1 172 ? 8.704 -9.885 -1.475 1.00 86.19 172 PRO A O 1
ATOM 1388 N N . PRO A 1 173 ? 6.642 -10.242 -2.284 1.00 83.88 173 PRO A N 1
ATOM 1389 C CA . PRO A 1 173 ? 7.030 -9.827 -3.629 1.00 83.88 173 PRO A CA 1
ATOM 1390 C C . PRO A 1 173 ? 7.388 -8.339 -3.701 1.00 83.88 173 PRO A C 1
ATOM 1392 O O . PRO A 1 173 ? 8.330 -7.985 -4.408 1.00 83.88 173 PRO A O 1
ATOM 1395 N N . ILE A 1 174 ? 6.703 -7.464 -2.954 1.00 82.31 174 ILE A N 1
ATOM 1396 C CA . ILE A 1 174 ? 7.072 -6.041 -2.895 1.00 82.31 174 ILE A CA 1
ATOM 1397 C C . ILE A 1 174 ? 8.456 -5.880 -2.263 1.00 82.31 174 ILE A C 1
ATOM 1399 O O . ILE A 1 174 ? 9.293 -5.178 -2.823 1.00 82.31 174 ILE A O 1
ATOM 1403 N N . GLN A 1 175 ? 8.730 -6.562 -1.150 1.00 86.06 175 GLN A N 1
ATOM 1404 C CA . GLN A 1 175 ? 10.031 -6.525 -0.484 1.00 86.06 175 GLN A CA 1
ATOM 1405 C C . GLN A 1 175 ? 11.149 -7.046 -1.394 1.00 86.06 175 GLN A C 1
ATOM 1407 O O . GLN A 1 175 ? 12.196 -6.407 -1.491 1.00 86.06 175 GLN A O 1
ATOM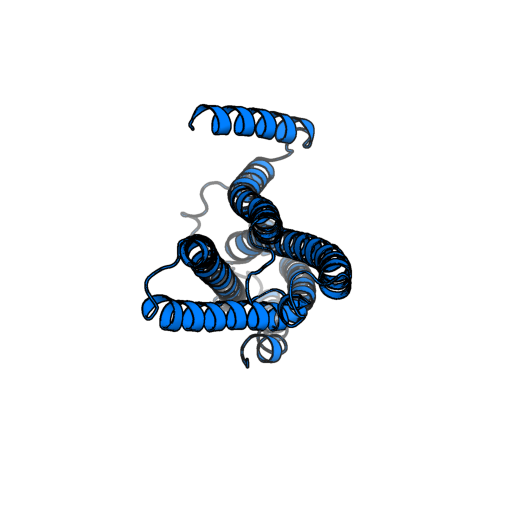 1412 N N . ALA A 1 176 ? 10.915 -8.139 -2.124 1.00 86.88 176 ALA A N 1
ATOM 1413 C CA . ALA A 1 176 ? 11.872 -8.670 -3.091 1.00 86.88 176 ALA A CA 1
ATOM 1414 C C . ALA A 1 176 ? 12.164 -7.667 -4.221 1.00 86.88 176 ALA A C 1
ATOM 1416 O O . ALA A 1 176 ? 13.327 -7.421 -4.539 1.00 86.88 176 ALA A O 1
ATOM 1417 N N . VAL A 1 177 ? 11.128 -7.044 -4.796 1.00 82.75 177 VAL A N 1
ATOM 1418 C CA . VAL A 1 177 ? 11.283 -6.039 -5.863 1.00 82.75 177 VAL A CA 1
ATOM 1419 C C . VAL A 1 177 ? 12.015 -4.801 -5.350 1.00 82.75 177 VAL A C 1
ATOM 1421 O O . VAL A 1 177 ? 12.976 -4.358 -5.976 1.00 82.75 177 VAL A O 1
ATOM 1424 N N . LEU A 1 178 ? 11.608 -4.257 -4.201 1.00 83.06 178 LEU A N 1
ATOM 1425 C CA . LEU A 1 178 ? 12.254 -3.087 -3.606 1.00 83.06 178 LEU A CA 1
ATOM 1426 C C . LEU A 1 178 ? 13.714 -3.377 -3.240 1.00 83.06 178 LEU A C 1
ATOM 1428 O O . LEU A 1 178 ? 14.589 -2.569 -3.548 1.00 83.06 178 LEU A O 1
ATOM 1432 N N . GLY A 1 179 ? 13.993 -4.545 -2.657 1.00 84.56 179 GLY A N 1
ATOM 1433 C CA . GLY A 1 179 ? 15.349 -4.988 -2.341 1.00 84.56 179 GLY A CA 1
ATOM 1434 C C . GLY A 1 179 ? 16.224 -5.099 -3.589 1.00 84.56 179 GLY A C 1
ATOM 1435 O O . GLY A 1 179 ? 17.327 -4.554 -3.619 1.00 84.56 179 GLY A O 1
ATOM 1436 N N . GLN A 1 180 ? 15.710 -5.715 -4.656 1.00 83.50 180 GLN A N 1
ATOM 1437 C CA . GLN A 1 180 ? 16.428 -5.817 -5.929 1.00 83.50 180 GLN A CA 1
ATOM 1438 C C . GLN A 1 180 ? 16.687 -4.453 -6.574 1.00 83.50 180 GLN A C 1
ATOM 1440 O O . GLN A 1 180 ? 17.783 -4.229 -7.089 1.00 83.50 180 GLN A O 1
ATOM 1445 N N . ILE A 1 181 ? 15.735 -3.515 -6.510 1.00 81.25 181 ILE A N 1
ATOM 1446 C CA . ILE A 1 181 ? 15.926 -2.141 -7.009 1.00 81.25 181 ILE A CA 1
ATOM 1447 C C . ILE A 1 181 ? 17.055 -1.440 -6.243 1.00 81.25 181 ILE A C 1
ATOM 1449 O O . ILE A 1 181 ? 17.918 -0.807 -6.859 1.00 81.25 181 ILE A O 1
ATOM 1453 N N . VAL A 1 182 ? 17.077 -1.571 -4.912 1.00 83.56 182 VAL A N 1
ATOM 1454 C CA . VAL A 1 182 ? 18.118 -0.977 -4.059 1.00 83.56 182 VAL A CA 1
ATOM 1455 C C . VAL A 1 182 ? 19.492 -1.567 -4.382 1.00 83.56 182 VAL A C 1
ATOM 1457 O O . VAL A 1 182 ? 20.429 -0.808 -4.634 1.00 83.56 182 VAL A O 1
ATOM 1460 N N . ILE A 1 183 ? 19.610 -2.899 -4.448 1.00 85.19 183 ILE A N 1
ATOM 1461 C CA . ILE A 1 183 ? 20.874 -3.592 -4.755 1.00 85.19 183 ILE A CA 1
ATOM 1462 C C . ILE A 1 183 ? 21.368 -3.227 -6.160 1.00 85.19 183 ILE A C 1
ATOM 1464 O O . ILE A 1 183 ? 22.524 -2.837 -6.328 1.00 85.19 183 ILE A O 1
ATOM 1468 N N . SER A 1 184 ? 20.485 -3.291 -7.161 1.00 81.06 184 SER A N 1
ATOM 1469 C CA . SER A 1 184 ? 20.822 -2.964 -8.554 1.00 81.06 184 SER A CA 1
ATOM 1470 C C . SER A 1 184 ? 21.310 -1.526 -8.685 1.00 81.06 184 SER A C 1
ATOM 1472 O O . SER A 1 184 ? 22.263 -1.246 -9.408 1.00 81.06 184 SER A O 1
ATOM 1474 N N . THR A 1 185 ? 20.698 -0.603 -7.947 1.00 78.38 185 THR A N 1
ATOM 1475 C CA . THR A 1 185 ? 21.127 0.795 -7.959 1.00 78.38 185 THR A CA 1
ATOM 1476 C C . THR A 1 185 ? 22.466 0.994 -7.286 1.00 78.38 185 THR A C 1
ATOM 1478 O O . THR A 1 185 ? 23.306 1.706 -7.828 1.00 78.38 185 THR A O 1
ATOM 1481 N N . ALA A 1 186 ? 22.680 0.384 -6.120 1.00 82.62 186 ALA A N 1
ATOM 1482 C CA . ALA A 1 186 ? 23.963 0.466 -5.435 1.00 82.62 186 ALA A CA 1
ATOM 1483 C C . ALA A 1 186 ? 25.092 -0.032 -6.351 1.00 82.62 186 ALA A C 1
ATOM 1485 O O . ALA A 1 186 ? 26.119 0.630 -6.488 1.00 82.62 186 ALA A O 1
ATOM 1486 N N . TYR A 1 187 ? 24.856 -1.137 -7.062 1.00 82.31 187 TYR A N 1
ATOM 1487 C CA . TYR A 1 187 ? 25.783 -1.670 -8.055 1.00 82.31 187 TYR A CA 1
ATOM 1488 C C . TYR A 1 187 ? 26.040 -0.691 -9.214 1.00 82.31 187 TYR A C 1
ATOM 1490 O O . TYR A 1 187 ? 27.195 -0.404 -9.538 1.00 82.31 187 TYR A O 1
ATOM 1498 N N . LEU A 1 188 ? 24.981 -0.116 -9.797 1.00 76.75 188 LEU A N 1
ATOM 1499 C CA . LEU A 1 188 ? 25.098 0.878 -10.871 1.00 76.75 188 LEU A CA 1
ATOM 1500 C C . LEU A 1 188 ? 25.823 2.155 -10.426 1.00 76.75 188 LEU A C 1
ATOM 1502 O O . LEU A 1 188 ? 26.568 2.728 -11.218 1.00 76.75 188 LEU A O 1
ATOM 1506 N N . LEU A 1 189 ? 25.645 2.593 -9.177 1.00 76.94 189 LEU A N 1
ATOM 1507 C CA . LEU A 1 189 ? 26.358 3.743 -8.613 1.00 76.94 189 LEU A CA 1
ATOM 1508 C C . LEU A 1 189 ? 27.859 3.466 -8.473 1.00 76.94 189 LEU A C 1
ATOM 1510 O O . LEU A 1 189 ? 28.670 4.319 -8.829 1.00 76.94 189 LEU A O 1
ATOM 1514 N N . ILE A 1 190 ? 28.228 2.272 -7.998 1.00 82.06 190 ILE A N 1
ATOM 1515 C CA . ILE A 1 190 ? 29.632 1.876 -7.817 1.00 82.06 190 ILE A CA 1
ATOM 1516 C C . ILE A 1 190 ? 30.350 1.780 -9.169 1.00 82.06 190 ILE A C 1
ATOM 1518 O O . ILE A 1 190 ? 31.456 2.298 -9.316 1.00 82.06 190 ILE A O 1
ATOM 1522 N N . ILE A 1 191 ? 29.723 1.152 -10.167 1.00 78.44 191 ILE A N 1
ATOM 1523 C CA . ILE A 1 191 ? 30.328 0.983 -11.497 1.00 78.44 191 ILE A CA 1
ATOM 1524 C C . ILE A 1 191 ? 30.313 2.288 -12.287 1.00 78.44 191 ILE A C 1
ATOM 1526 O O . ILE A 1 191 ? 31.339 2.697 -12.826 1.00 78.44 191 ILE A O 1
ATOM 1530 N N . GLY A 1 192 ? 29.174 2.985 -12.314 1.00 68.50 192 GLY A N 1
ATOM 1531 C CA . GLY A 1 192 ? 29.016 4.236 -13.055 1.00 68.50 192 GLY A CA 1
ATOM 1532 C C . GLY A 1 192 ? 29.919 5.367 -12.555 1.00 68.50 192 GLY A C 1
ATOM 1533 O O . GLY A 1 192 ? 30.232 6.277 -13.321 1.00 68.50 192 GLY A O 1
ATOM 1534 N N . GLY A 1 193 ? 30.379 5.303 -11.301 1.00 67.06 193 GLY A N 1
ATOM 1535 C CA . GLY A 1 193 ? 31.369 6.232 -10.755 1.00 67.06 193 GLY A CA 1
ATOM 1536 C C . GLY A 1 193 ? 32.784 6.052 -11.318 1.00 67.06 193 GLY A C 1
ATOM 1537 O O . GLY A 1 193 ? 33.573 6.993 -11.262 1.00 67.06 193 GLY A O 1
ATOM 1538 N N . LYS A 1 194 ? 33.111 4.878 -11.876 1.00 66.94 194 LYS A N 1
ATOM 1539 C CA . LYS A 1 194 ? 34.470 4.539 -12.324 1.00 66.94 194 LYS A CA 1
ATOM 1540 C C . LYS A 1 194 ? 34.754 4.937 -13.778 1.00 66.94 194 LYS A C 1
ATOM 1542 O O . LYS A 1 194 ? 35.875 5.334 -14.078 1.00 66.94 194 LYS A O 1
ATOM 1547 N N . ASP A 1 195 ? 33.740 4.912 -14.643 1.00 59.09 195 ASP A N 1
ATOM 1548 C CA . ASP A 1 195 ? 33.914 5.060 -16.100 1.00 59.09 195 ASP A CA 1
ATOM 1549 C C . ASP A 1 195 ? 33.671 6.481 -16.647 1.00 59.09 195 ASP A C 1
ATOM 1551 O O . ASP A 1 195 ? 33.601 6.672 -17.857 1.00 59.09 195 ASP A O 1
ATOM 1555 N N . GLY A 1 196 ? 33.564 7.502 -15.788 1.00 55.00 196 GLY A N 1
ATOM 1556 C CA . GLY A 1 196 ? 33.372 8.891 -16.223 1.00 55.00 196 GLY A CA 1
ATOM 1557 C C . GLY A 1 196 ? 31.989 9.123 -16.848 1.00 55.00 196 GLY A C 1
ATOM 1558 O O . GLY A 1 196 ? 31.757 8.871 -18.024 1.00 55.00 196 GLY A O 1
ATOM 1559 N N . ALA A 1 197 ? 31.056 9.624 -16.035 1.00 55.03 197 ALA A N 1
ATOM 1560 C CA . ALA A 1 197 ? 29.623 9.797 -16.302 1.00 55.03 197 ALA A CA 1
ATOM 1561 C C . ALA A 1 197 ? 29.220 10.145 -17.757 1.00 55.03 197 ALA A C 1
ATOM 1563 O O . ALA A 1 197 ? 29.046 11.313 -18.120 1.00 55.03 197 ALA A O 1
ATOM 1564 N N . ASN A 1 198 ? 28.956 9.106 -18.551 1.00 64.81 198 ASN A N 1
ATOM 1565 C CA . ASN A 1 198 ? 28.276 9.196 -19.838 1.00 64.81 198 ASN A CA 1
ATOM 1566 C C . ASN A 1 198 ? 26.868 9.806 -19.607 1.00 64.81 198 ASN A C 1
ATOM 1568 O O . ASN A 1 198 ? 26.178 9.369 -18.685 1.00 64.81 198 ASN A O 1
ATOM 1572 N N . PRO A 1 199 ? 26.388 10.800 -20.382 1.00 59.94 199 PRO A N 1
ATOM 1573 C CA . PRO A 1 199 ? 25.096 11.466 -20.149 1.00 59.94 199 PRO A CA 1
ATOM 1574 C C . PRO A 1 199 ? 23.884 10.526 -20.024 1.00 59.94 199 PRO A C 1
ATOM 1576 O O . PRO A 1 199 ? 22.954 10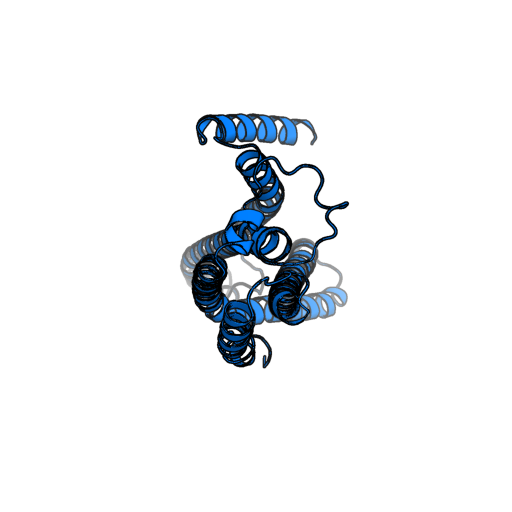.850 -19.288 1.00 59.94 199 PRO A O 1
ATOM 1579 N N . ARG A 1 200 ? 23.912 9.339 -20.649 1.00 61.34 200 ARG A N 1
ATOM 1580 C CA . ARG A 1 200 ? 22.896 8.287 -20.435 1.00 61.34 200 ARG A CA 1
ATOM 1581 C C . ARG A 1 200 ? 22.844 7.783 -18.993 1.00 61.34 200 ARG A C 1
ATOM 1583 O O . ARG A 1 200 ? 21.759 7.615 -18.450 1.00 61.34 200 ARG A O 1
ATOM 1590 N N . SER A 1 201 ? 23.994 7.644 -18.333 1.00 66.88 201 SER A N 1
ATOM 1591 C CA . SER A 1 201 ? 24.056 7.224 -16.929 1.00 66.88 201 SER A CA 1
ATOM 1592 C C . SER A 1 201 ? 23.443 8.270 -15.994 1.00 66.88 201 SER A C 1
ATOM 1594 O O . SER A 1 201 ? 22.921 7.908 -14.943 1.00 66.88 201 SER A O 1
ATOM 1596 N N . ARG A 1 202 ? 23.439 9.558 -16.377 1.00 71.44 202 ARG A N 1
ATOM 1597 C CA . ARG A 1 202 ? 22.876 10.637 -15.549 1.00 71.44 202 ARG A CA 1
ATOM 1598 C C . ARG A 1 202 ? 21.358 10.545 -15.426 1.00 71.44 202 ARG A C 1
ATOM 1600 O O . ARG A 1 202 ? 20.844 10.753 -14.333 1.00 71.44 202 ARG A O 1
ATOM 1607 N N . MET A 1 203 ? 20.642 10.221 -16.504 1.00 68.19 203 MET A N 1
ATOM 1608 C CA . MET A 1 203 ? 19.178 10.092 -16.458 1.00 68.19 203 MET A CA 1
ATOM 1609 C C . MET A 1 203 ? 18.760 8.890 -15.609 1.00 68.19 203 MET A C 1
ATOM 1611 O O . MET A 1 203 ? 17.907 9.029 -14.731 1.00 68.19 203 MET A O 1
ATOM 1615 N N . THR A 1 204 ? 19.425 7.748 -15.799 1.00 71.69 204 THR A N 1
ATOM 1616 C CA . THR A 1 204 ? 19.241 6.560 -14.958 1.00 71.69 204 THR A CA 1
ATOM 1617 C C . THR A 1 204 ? 19.535 6.886 -13.495 1.00 71.69 204 THR A C 1
ATOM 1619 O O . THR A 1 204 ? 18.730 6.577 -12.624 1.00 71.69 204 THR A O 1
ATOM 1622 N N . LEU A 1 205 ? 20.628 7.600 -13.211 1.00 71.69 205 LEU A N 1
ATOM 1623 C CA . LEU A 1 205 ? 21.003 7.980 -11.850 1.00 71.69 205 LEU A CA 1
ATOM 1624 C C . LEU A 1 205 ? 19.968 8.905 -11.199 1.00 71.69 205 LEU A C 1
ATOM 1626 O O . LEU A 1 205 ? 19.632 8.681 -10.043 1.00 71.69 205 LEU A O 1
ATOM 1630 N N . VAL A 1 206 ? 19.405 9.877 -11.927 1.00 73.75 206 VAL A N 1
ATOM 1631 C CA . VAL A 1 206 ? 18.331 10.756 -11.419 1.00 73.75 206 VAL A CA 1
ATOM 1632 C C . VAL A 1 206 ? 17.061 9.964 -11.097 1.00 73.75 206 VAL A C 1
ATOM 1634 O O . VAL A 1 206 ? 16.482 10.150 -10.026 1.00 73.75 206 VAL A O 1
ATOM 1637 N N . ILE A 1 207 ? 16.641 9.058 -11.987 1.00 70.94 207 ILE A N 1
ATOM 1638 C CA . ILE A 1 207 ? 15.465 8.204 -11.757 1.00 70.94 207 ILE A CA 1
ATOM 1639 C C . ILE A 1 207 ? 15.691 7.330 -10.522 1.00 70.94 207 ILE A C 1
ATOM 1641 O O . ILE A 1 207 ? 14.814 7.238 -9.662 1.00 70.94 207 ILE A O 1
ATOM 1645 N N . LEU A 1 208 ? 16.875 6.735 -10.395 1.00 74.06 208 LEU A N 1
ATOM 1646 C CA . LEU A 1 208 ? 17.218 5.875 -9.268 1.00 74.06 208 LEU A CA 1
ATOM 1647 C C . LEU A 1 208 ? 17.308 6.657 -7.946 1.00 74.06 208 LEU A C 1
ATOM 1649 O O . LEU A 1 208 ? 16.738 6.220 -6.944 1.00 74.06 208 LEU A O 1
ATOM 1653 N N . PHE A 1 209 ? 17.925 7.845 -7.948 1.00 77.25 209 PHE A N 1
ATOM 1654 C CA . PHE A 1 209 ? 18.018 8.711 -6.766 1.00 77.25 209 PHE A CA 1
ATOM 1655 C C . PHE A 1 209 ? 16.668 9.258 -6.308 1.00 77.25 209 PHE A C 1
ATOM 1657 O O . PHE A 1 209 ? 16.496 9.505 -5.121 1.00 77.25 209 PHE A O 1
ATOM 1664 N N . GLY A 1 210 ? 15.712 9.464 -7.216 1.00 75.94 210 GLY A N 1
ATOM 1665 C CA . GLY A 1 210 ? 14.357 9.873 -6.844 1.00 75.94 210 GLY A CA 1
ATOM 1666 C C . GLY A 1 210 ? 13.509 8.701 -6.350 1.00 75.94 210 GLY A C 1
ATOM 1667 O O . GLY A 1 210 ? 12.834 8.797 -5.325 1.00 75.94 210 GLY A O 1
ATOM 1668 N N . THR A 1 211 ? 13.560 7.577 -7.067 1.00 75.94 211 THR A N 1
ATOM 1669 C CA . THR A 1 211 ? 12.652 6.444 -6.838 1.00 75.94 211 THR A CA 1
ATOM 1670 C C . THR A 1 211 ? 13.004 5.686 -5.562 1.00 75.94 211 THR A C 1
ATOM 1672 O O . THR A 1 211 ? 12.108 5.313 -4.811 1.00 75.94 211 THR A O 1
ATOM 1675 N N . ILE A 1 212 ? 14.291 5.499 -5.253 1.00 81.06 212 ILE A N 1
ATOM 1676 C CA . ILE A 1 212 ? 14.703 4.676 -4.106 1.00 81.06 212 ILE A CA 1
ATOM 1677 C C . ILE A 1 212 ? 14.371 5.302 -2.757 1.00 81.06 212 ILE A C 1
ATOM 1679 O O . ILE A 1 212 ? 13.724 4.621 -1.961 1.00 81.06 212 ILE A O 1
ATOM 1683 N N . PRO A 1 213 ? 14.742 6.563 -2.460 1.00 83.81 213 PRO A N 1
ATOM 1684 C CA . PRO A 1 213 ? 14.366 7.181 -1.195 1.00 83.81 213 PRO A CA 1
ATOM 1685 C C . PRO A 1 213 ? 12.851 7.229 -1.030 1.00 83.81 213 PRO A C 1
ATOM 1687 O O . PRO A 1 213 ? 12.357 7.004 0.069 1.00 83.81 213 PRO A O 1
ATOM 1690 N N . PHE A 1 214 ? 12.106 7.446 -2.118 1.00 80.19 214 PHE A N 1
ATOM 1691 C CA . PHE A 1 214 ? 10.648 7.399 -2.093 1.00 80.19 214 PHE A CA 1
ATOM 1692 C C . PHE A 1 214 ? 10.117 5.999 -1.748 1.00 80.19 214 PHE A C 1
ATOM 1694 O O . PHE A 1 214 ? 9.250 5.861 -0.883 1.00 80.19 214 PHE A O 1
ATOM 1701 N N . CYS A 1 215 ? 10.657 4.947 -2.366 1.00 79.38 215 CYS A N 1
ATOM 1702 C CA . CYS A 1 215 ? 10.311 3.562 -2.053 1.00 79.38 215 CYS A CA 1
ATOM 1703 C C . CYS A 1 215 ? 10.650 3.189 -0.602 1.00 79.38 215 CYS A C 1
ATOM 1705 O O . CYS A 1 215 ? 9.807 2.636 0.098 1.00 79.38 215 CYS A O 1
ATOM 1707 N N . ILE A 1 216 ? 11.845 3.540 -0.117 1.00 83.38 216 ILE A N 1
ATOM 1708 C CA . ILE A 1 216 ? 12.264 3.271 1.267 1.00 83.38 216 ILE A CA 1
ATOM 1709 C C . ILE A 1 216 ? 11.389 4.051 2.254 1.00 83.38 216 ILE A C 1
ATOM 1711 O O . ILE A 1 216 ? 10.924 3.485 3.244 1.00 83.38 216 ILE A O 1
ATOM 1715 N N . ALA A 1 217 ? 11.131 5.335 1.988 1.00 85.25 217 ALA A N 1
ATOM 1716 C CA . ALA A 1 217 ? 10.304 6.172 2.849 1.00 85.25 217 ALA A CA 1
ATOM 1717 C C . ALA A 1 217 ? 8.863 5.656 2.909 1.00 85.25 217 ALA A C 1
ATOM 1719 O O . ALA A 1 217 ? 8.326 5.478 4.000 1.00 85.25 217 ALA A O 1
ATOM 1720 N N . SER A 1 218 ? 8.250 5.360 1.759 1.00 80.69 218 SER A N 1
ATOM 1721 C CA . SER A 1 218 ? 6.886 4.815 1.703 1.00 80.69 218 SER A CA 1
ATOM 1722 C C . SER A 1 218 ? 6.779 3.465 2.416 1.00 80.69 218 SER A C 1
ATOM 1724 O O . SER A 1 218 ? 5.860 3.273 3.216 1.00 80.69 218 SER A O 1
ATOM 1726 N N . TRP A 1 219 ? 7.755 2.574 2.222 1.00 83.69 219 TRP A N 1
ATOM 1727 C CA . TRP A 1 219 ? 7.833 1.296 2.931 1.00 83.69 219 TRP A CA 1
ATOM 1728 C C . TRP A 1 219 ? 7.968 1.477 4.449 1.00 83.69 219 TRP A C 1
ATOM 1730 O O . TRP A 1 219 ? 7.212 0.891 5.224 1.00 83.69 219 TRP A O 1
ATOM 1740 N N . THR A 1 220 ? 8.871 2.357 4.888 1.00 86.00 220 THR A N 1
ATOM 1741 C CA . THR A 1 220 ? 9.101 2.654 6.312 1.00 86.00 220 THR A CA 1
ATOM 1742 C C . THR A 1 220 ? 7.862 3.255 6.972 1.00 86.00 220 THR A C 1
ATOM 1744 O O . THR A 1 220 ? 7.507 2.872 8.089 1.00 86.00 220 THR A O 1
ATOM 1747 N N . ILE A 1 221 ? 7.172 4.171 6.283 1.00 84.81 221 ILE A N 1
ATOM 1748 C CA . ILE A 1 221 ? 5.910 4.753 6.755 1.00 84.81 221 ILE A CA 1
ATOM 1749 C C . ILE A 1 221 ? 4.870 3.648 6.928 1.00 84.81 221 ILE A C 1
ATOM 1751 O O . ILE A 1 221 ? 4.235 3.576 7.977 1.00 84.81 221 ILE A O 1
ATOM 1755 N N . MET A 1 222 ? 4.733 2.752 5.949 1.00 82.38 222 MET A N 1
ATOM 1756 C CA . MET A 1 222 ? 3.772 1.653 6.019 1.00 82.38 222 MET A CA 1
ATOM 1757 C C . MET A 1 222 ? 4.046 0.720 7.209 1.00 82.38 222 MET A C 1
ATOM 1759 O O . MET A 1 222 ? 3.128 0.433 7.982 1.00 82.38 222 MET A O 1
ATOM 1763 N N . LEU A 1 223 ? 5.304 0.311 7.418 1.00 83.75 223 LEU A N 1
ATOM 1764 C CA . LEU A 1 223 ? 5.699 -0.505 8.574 1.00 83.75 223 LEU A CA 1
ATOM 1765 C C . LEU A 1 223 ? 5.462 0.224 9.904 1.00 83.75 223 LEU A C 1
ATOM 1767 O O . LEU A 1 223 ? 4.951 -0.362 10.861 1.00 83.75 223 LEU A O 1
ATOM 1771 N N . THR A 1 224 ? 5.768 1.521 9.958 1.00 87.50 224 THR A N 1
ATOM 1772 C CA . THR A 1 224 ? 5.521 2.356 11.142 1.00 87.50 224 THR A CA 1
ATOM 1773 C C . THR A 1 224 ? 4.029 2.430 11.456 1.00 87.50 224 THR A C 1
ATOM 1775 O O . THR A 1 224 ? 3.623 2.251 12.605 1.00 87.50 224 THR A O 1
ATOM 1778 N N . CYS A 1 225 ? 3.193 2.630 10.437 1.00 84.31 225 CYS A N 1
ATOM 1779 C CA . CYS A 1 225 ? 1.741 2.626 10.564 1.00 84.31 225 CYS A CA 1
ATOM 1780 C C . CYS A 1 225 ? 1.217 1.278 11.075 1.00 84.31 225 CYS A C 1
ATOM 1782 O O . CYS A 1 225 ? 0.396 1.261 11.995 1.00 84.31 225 CYS A O 1
ATOM 1784 N N . ALA A 1 226 ? 1.725 0.159 10.552 1.00 84.81 226 ALA A N 1
ATOM 1785 C CA . ALA A 1 226 ? 1.384 -1.177 11.039 1.00 84.81 226 ALA A CA 1
ATOM 1786 C C . ALA A 1 226 ? 1.754 -1.356 12.524 1.00 84.81 226 ALA A C 1
ATOM 1788 O O . ALA A 1 226 ? 0.912 -1.757 13.335 1.00 84.81 226 ALA A O 1
ATOM 1789 N N . GLY A 1 227 ? 2.969 -0.958 12.919 1.00 86.25 227 GLY A N 1
ATOM 1790 C CA . GLY A 1 227 ? 3.410 -0.985 14.317 1.00 86.25 227 GLY A CA 1
ATOM 1791 C C . GLY A 1 227 ? 2.565 -0.089 15.232 1.00 86.25 227 GLY A C 1
ATOM 1792 O O . GLY A 1 227 ? 2.192 -0.482 16.341 1.00 86.25 227 GLY A O 1
ATOM 1793 N N . MET A 1 228 ? 2.183 1.099 14.759 1.00 87.19 228 MET A N 1
ATOM 1794 C CA . MET A 1 228 ? 1.301 2.014 15.486 1.00 87.19 228 MET A CA 1
ATOM 1795 C C . MET A 1 228 ? -0.118 1.461 15.660 1.00 87.19 228 MET A C 1
ATOM 1797 O O . MET A 1 228 ? -0.718 1.669 16.722 1.00 87.19 228 MET A O 1
ATOM 1801 N N . MET A 1 229 ? -0.660 0.769 14.653 1.00 85.88 229 MET A N 1
ATOM 1802 C CA . MET A 1 229 ? -1.947 0.074 14.756 1.00 85.88 229 MET A CA 1
ATOM 1803 C C . MET A 1 229 ? -1.874 -1.049 15.788 1.00 85.88 229 MET A C 1
ATOM 1805 O O . MET A 1 229 ? -2.715 -1.097 16.687 1.00 85.88 229 MET A O 1
ATOM 1809 N N . TYR A 1 230 ? -0.833 -1.886 15.729 1.00 87.75 230 TYR A N 1
ATOM 1810 C CA . TYR A 1 230 ? -0.607 -2.954 16.704 1.00 87.75 230 TYR A CA 1
ATOM 1811 C C . TYR A 1 230 ? -0.519 -2.421 18.139 1.00 87.75 230 TYR A C 1
ATOM 1813 O O . TYR A 1 230 ? -1.209 -2.912 19.041 1.00 87.75 230 TYR A O 1
ATOM 1821 N N . LYS A 1 231 ? 0.280 -1.367 18.348 1.00 89.25 231 LYS A N 1
ATOM 1822 C CA . LYS A 1 231 ? 0.406 -0.710 19.652 1.00 89.25 231 LYS A CA 1
ATOM 1823 C C . LYS A 1 231 ? -0.934 -0.147 20.124 1.00 89.25 231 LYS A C 1
ATOM 1825 O O . LYS A 1 231 ? -1.319 -0.379 21.262 1.00 89.25 231 LYS A O 1
ATOM 1830 N N . SER A 1 232 ? -1.679 0.530 19.248 1.00 88.06 232 SER A N 1
ATOM 1831 C CA . SER A 1 232 ? -2.981 1.117 19.603 1.00 88.06 232 SER A CA 1
ATOM 1832 C C . SER A 1 232 ? -4.027 0.050 19.945 1.00 88.06 232 SER A C 1
ATOM 1834 O O . SER A 1 232 ? -4.788 0.229 20.894 1.00 88.06 232 SER A O 1
ATOM 1836 N N . ALA A 1 233 ? -4.039 -1.078 19.231 1.00 88.88 233 ALA A N 1
ATOM 1837 C CA . ALA A 1 233 ? -4.898 -2.216 19.549 1.00 88.88 233 ALA A CA 1
ATOM 1838 C C . ALA A 1 233 ? -4.526 -2.846 20.902 1.00 88.88 233 ALA A C 1
ATOM 1840 O O . ALA A 1 233 ? -5.404 -3.157 21.704 1.00 88.88 233 ALA A O 1
ATOM 1841 N N . THR A 1 234 ? -3.229 -2.983 21.187 1.00 89.25 234 THR A N 1
ATOM 1842 C CA . THR A 1 234 ? -2.734 -3.511 22.467 1.00 89.25 234 THR A CA 1
ATOM 1843 C C . THR A 1 234 ? -3.090 -2.584 23.629 1.00 89.25 234 THR A C 1
ATOM 1845 O O . THR A 1 234 ? -3.654 -3.039 24.623 1.00 89.25 234 THR A O 1
ATOM 1848 N N . ASP A 1 235 ? -2.849 -1.279 23.483 1.00 88.50 235 ASP A N 1
ATOM 1849 C CA . ASP A 1 235 ? -3.229 -0.259 24.465 1.00 88.50 235 ASP A CA 1
ATOM 1850 C C . ASP A 1 235 ? -4.744 -0.264 24.721 1.00 88.50 235 ASP A C 1
ATOM 1852 O O . ASP A 1 235 ? -5.182 -0.150 25.866 1.00 88.50 235 ASP A O 1
ATOM 1856 N N . CYS A 1 236 ? -5.551 -0.434 23.668 1.00 87.88 236 CYS A N 1
ATOM 1857 C CA . CYS A 1 236 ? -7.004 -0.561 23.768 1.00 87.88 236 CYS A CA 1
ATOM 1858 C C . CYS A 1 236 ? -7.402 -1.770 24.632 1.00 87.88 236 CYS A C 1
ATOM 1860 O O . CYS A 1 236 ? -8.138 -1.615 25.605 1.00 87.88 236 CYS A O 1
ATOM 1862 N N . ILE A 1 237 ? -6.852 -2.957 24.357 1.00 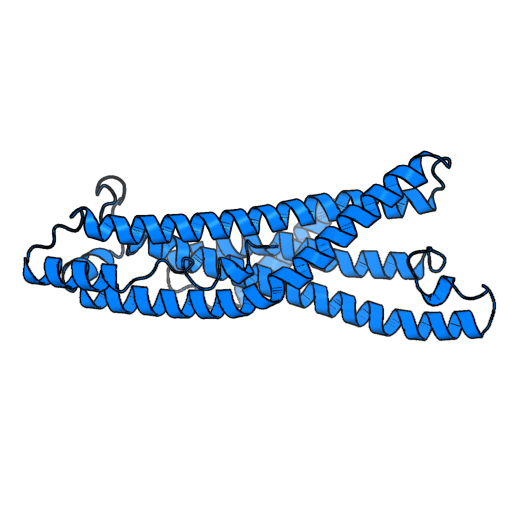88.25 237 ILE A N 1
ATOM 1863 C CA . ILE A 1 237 ? -7.111 -4.176 25.146 1.00 88.25 237 ILE A CA 1
ATOM 1864 C C . ILE A 1 237 ? -6.660 -4.003 26.608 1.00 88.25 237 ILE A C 1
ATOM 1866 O O . ILE A 1 237 ? -7.339 -4.455 27.537 1.00 88.25 237 ILE A O 1
ATOM 1870 N N . ILE A 1 238 ? -5.511 -3.355 26.835 1.00 87.25 238 ILE A N 1
ATOM 1871 C CA . ILE A 1 238 ? -4.991 -3.076 28.181 1.00 87.25 238 ILE A CA 1
ATOM 1872 C C . ILE A 1 238 ? -5.906 -2.096 28.922 1.00 87.25 238 ILE A C 1
ATOM 1874 O O . ILE A 1 238 ? -6.158 -2.305 30.108 1.00 87.25 238 ILE A O 1
ATOM 1878 N N . SER A 1 239 ? -6.465 -1.090 28.245 1.00 85.19 239 SER A N 1
ATOM 1879 C CA . SER A 1 239 ? -7.386 -0.124 28.865 1.00 85.19 239 SER A CA 1
ATOM 1880 C C . SER A 1 239 ? -8.628 -0.792 29.469 1.00 85.19 239 SER A C 1
ATOM 1882 O O . SER A 1 239 ? -9.112 -0.393 30.527 1.00 85.19 239 SER A O 1
ATOM 1884 N N . TRP A 1 240 ? -9.078 -1.906 28.884 1.00 84.94 240 TRP A N 1
ATOM 1885 C CA . TRP A 1 240 ? -10.184 -2.699 29.427 1.00 84.94 240 TRP A CA 1
ATOM 1886 C C . TRP A 1 240 ? -9.803 -3.477 30.695 1.00 84.94 240 TRP A C 1
ATOM 1888 O O . TRP A 1 240 ? -10.679 -3.838 31.481 1.00 84.94 240 TRP A O 1
ATOM 1898 N N . ARG A 1 241 ? -8.502 -3.746 30.916 1.00 81.12 241 ARG A N 1
ATOM 1899 C CA . ARG A 1 241 ? -7.978 -4.395 32.134 1.00 81.12 241 ARG A CA 1
ATOM 1900 C C . ARG A 1 241 ? -7.977 -3.453 33.320 1.00 81.12 241 ARG A C 1
ATOM 1902 O O . ARG A 1 241 ? -8.338 -3.871 34.414 1.00 81.12 241 ARG A O 1
ATOM 1909 N N . THR A 1 242 ? -7.447 -2.252 33.120 1.00 72.50 242 THR A N 1
ATOM 1910 C CA . THR A 1 242 ? -7.035 -1.354 34.204 1.00 72.50 242 THR A CA 1
ATOM 1911 C C . THR A 1 242 ? -8.212 -0.654 34.878 1.00 72.50 242 THR A C 1
ATOM 1913 O O . THR A 1 242 ? -7.997 0.184 35.741 1.00 72.50 242 THR A O 1
ATOM 1916 N N . GLY A 1 243 ? -9.454 -1.014 34.532 1.00 57.34 243 GLY A N 1
ATOM 1917 C CA . GLY A 1 243 ? -10.646 -0.569 35.251 1.00 57.34 243 GLY A CA 1
ATOM 1918 C C . GLY A 1 243 ? -11.026 0.888 35.000 1.00 57.34 243 GLY A C 1
ATOM 1919 O O . GLY A 1 243 ? -11.968 1.364 35.617 1.00 57.34 243 GLY A O 1
ATOM 1920 N N . TRP A 1 244 ? -10.367 1.575 34.061 1.00 57.50 244 TRP A N 1
ATOM 1921 C CA . TRP A 1 244 ? -10.710 2.952 33.685 1.00 57.50 244 TRP A CA 1
ATOM 1922 C C . TRP A 1 244 ? -12.158 3.087 33.204 1.00 57.50 244 TRP A C 1
ATOM 1924 O O . TRP A 1 244 ? -12.763 4.143 33.346 1.00 57.50 244 TRP A O 1
ATOM 1934 N N . ALA A 1 245 ? -12.727 1.993 32.701 1.00 59.88 245 ALA A N 1
ATOM 1935 C CA . ALA A 1 245 ? -14.121 1.894 32.305 1.00 59.88 245 ALA A CA 1
ATOM 1936 C C . ALA A 1 245 ? -15.134 1.975 33.461 1.00 59.88 245 ALA A C 1
ATOM 1938 O O . ALA A 1 245 ? -16.315 2.011 33.157 1.00 59.88 245 ALA A O 1
ATOM 1939 N N . HIS A 1 246 ? -14.715 1.960 34.739 1.00 64.62 246 HIS A N 1
ATOM 1940 C CA . HIS A 1 246 ? -15.618 1.904 35.901 1.00 64.62 246 HIS A CA 1
ATOM 1941 C C . HIS A 1 246 ? -16.809 0.974 35.646 1.00 64.62 246 HIS A C 1
ATOM 1943 O O . HIS A 1 246 ? -17.958 1.380 35.703 1.00 64.62 246 HIS A O 1
ATOM 1949 N N . TRP A 1 247 ? -16.525 -0.282 35.289 1.00 75.62 247 TRP A N 1
ATOM 1950 C CA . TRP A 1 247 ? -17.579 -1.275 35.114 1.00 75.62 247 TRP A CA 1
ATOM 1951 C C . TRP A 1 247 ? -18.347 -1.390 36.432 1.00 75.62 247 TRP A C 1
ATOM 1953 O O . TRP A 1 247 ? -17.823 -1.985 37.383 1.00 75.62 247 TRP A O 1
ATOM 1963 N N . ASP A 1 248 ? -19.549 -0.822 36.490 1.00 76.69 248 ASP A N 1
ATOM 1964 C CA . ASP A 1 248 ? -20.335 -0.724 37.721 1.00 76.69 248 ASP A CA 1
ATOM 1965 C C . ASP A 1 248 ? -20.629 -2.121 38.294 1.00 76.69 248 ASP A C 1
ATOM 1967 O O . ASP A 1 248 ? -20.572 -2.350 39.505 1.00 76.69 248 ASP A O 1
ATOM 1971 N N . CYS A 1 249 ? -20.817 -3.113 37.416 1.00 84.12 249 CYS A N 1
ATOM 1972 C CA . CYS A 1 249 ? -21.160 -4.477 37.792 1.00 84.12 249 CYS A CA 1
ATOM 1973 C C . CYS A 1 249 ? -19.964 -5.452 37.771 1.00 84.12 249 CYS A C 1
ATOM 1975 O O . CYS A 1 249 ? -19.172 -5.528 36.826 1.00 84.12 249 CYS A O 1
ATOM 1977 N N . ALA A 1 250 ? -19.871 -6.309 38.797 1.00 87.69 250 ALA A N 1
ATOM 1978 C CA . ALA A 1 250 ? -18.899 -7.408 38.845 1.00 87.69 250 ALA A CA 1
ATOM 1979 C C . ALA A 1 250 ? -19.088 -8.427 37.701 1.00 87.69 250 ALA A C 1
ATOM 1981 O O . ALA A 1 250 ? -18.113 -9.048 37.258 1.00 87.69 250 ALA A O 1
ATOM 1982 N N . LYS A 1 251 ? -20.326 -8.583 37.206 1.00 89.19 251 LYS A N 1
ATOM 1983 C CA . LYS A 1 251 ? -20.662 -9.445 36.064 1.00 89.19 251 LYS A CA 1
ATOM 1984 C C . LYS A 1 251 ? -19.954 -8.971 34.794 1.00 89.19 251 LYS A C 1
ATOM 1986 O O . LYS A 1 251 ? -19.299 -9.782 34.138 1.00 89.19 251 LYS A O 1
ATOM 1991 N N . ASP A 1 252 ? -19.981 -7.670 34.526 1.00 86.69 252 ASP A N 1
ATOM 1992 C CA . ASP A 1 252 ? -19.387 -7.069 33.326 1.00 86.69 252 ASP A CA 1
ATOM 1993 C C . ASP A 1 252 ? -17.863 -7.122 33.379 1.00 86.69 252 ASP A C 1
ATOM 1995 O O . ASP A 1 252 ? -17.214 -7.495 32.400 1.00 86.69 252 ASP A O 1
ATOM 1999 N N . ARG A 1 253 ? -17.273 -6.904 34.565 1.00 86.19 253 ARG A N 1
ATOM 2000 C CA . ARG A 1 253 ? -15.831 -7.121 34.788 1.00 86.19 253 ARG A CA 1
ATOM 2001 C C . ARG A 1 253 ? -15.414 -8.554 34.461 1.00 86.19 253 ARG A C 1
ATOM 2003 O O . ARG A 1 253 ? -14.398 -8.774 33.795 1.00 86.19 253 ARG A O 1
ATOM 2010 N N . LYS A 1 254 ? -16.189 -9.545 34.917 1.00 89.12 254 LYS A N 1
ATOM 2011 C CA . LYS A 1 254 ? -15.922 -10.966 34.640 1.00 89.12 254 LYS A CA 1
ATOM 2012 C C . LYS A 1 254 ? -16.097 -11.283 33.152 1.00 89.12 254 LYS A C 1
ATOM 2014 O O . LYS A 1 254 ? -15.265 -12.006 32.600 1.00 89.12 254 LYS A O 1
ATOM 2019 N N . TYR A 1 255 ? -17.130 -10.734 32.513 1.00 89.38 255 TYR A N 1
ATOM 2020 C CA . TYR A 1 255 ? -17.386 -10.878 31.080 1.00 89.38 255 TYR A CA 1
ATOM 2021 C C . TYR A 1 255 ? -16.238 -10.302 30.241 1.00 89.38 255 TYR A C 1
ATOM 2023 O O . TYR A 1 255 ? -15.606 -11.039 29.483 1.00 89.38 255 TYR A O 1
ATOM 2031 N N . MET A 1 256 ? -15.863 -9.041 30.469 1.00 87.12 256 MET A N 1
ATOM 2032 C CA . MET A 1 256 ? -14.772 -8.379 29.750 1.00 87.12 256 MET A CA 1
ATOM 2033 C C . MET A 1 256 ? -13.412 -9.032 30.009 1.00 87.12 256 MET A C 1
ATOM 2035 O O . MET A 1 256 ? -12.598 -9.153 29.094 1.00 87.12 256 MET A O 1
ATOM 2039 N N . SER A 1 257 ? -13.162 -9.541 31.220 1.00 88.12 257 SER A N 1
ATOM 2040 C CA . SER A 1 257 ? -11.946 -10.311 31.522 1.00 88.12 257 SER A CA 1
ATOM 2041 C C . SER A 1 257 ? -11.857 -11.605 30.703 1.00 88.12 257 SER A C 1
ATOM 2043 O O . SER A 1 257 ? -10.782 -11.934 30.192 1.00 88.12 257 SER A O 1
ATOM 2045 N N . LYS A 1 258 ? -12.979 -12.323 30.528 1.00 89.00 258 LYS A N 1
ATOM 2046 C CA . LYS A 1 258 ? -13.051 -13.501 29.646 1.00 89.00 258 LYS A CA 1
ATOM 2047 C C . LYS A 1 258 ? -12.873 -13.111 28.181 1.00 89.00 258 LYS A C 1
ATOM 2049 O O . LYS A 1 258 ? -12.050 -13.717 27.499 1.00 89.00 258 LYS A O 1
ATOM 2054 N N . PHE A 1 259 ? -13.586 -12.083 27.722 1.00 87.69 259 PHE A N 1
ATOM 2055 C CA . PHE A 1 259 ? -13.491 -11.597 26.348 1.00 87.69 259 PHE A CA 1
ATOM 2056 C C . PHE A 1 259 ? -12.057 -11.209 25.985 1.00 87.69 259 PHE A C 1
ATOM 2058 O O . PHE A 1 259 ? -11.511 -11.703 25.007 1.00 87.69 259 PHE A O 1
ATOM 2065 N N . ARG A 1 260 ? -11.387 -10.436 26.842 1.00 86.69 260 ARG A N 1
ATOM 2066 C CA . ARG A 1 260 ? -9.988 -10.039 26.660 1.00 86.69 260 ARG A CA 1
ATOM 2067 C C . ARG A 1 260 ? -9.047 -11.233 26.504 1.00 86.69 260 ARG A C 1
ATOM 2069 O O . ARG A 1 260 ? -8.136 -11.180 25.692 1.00 86.69 260 ARG A O 1
ATOM 2076 N N . LYS A 1 261 ? -9.245 -12.303 27.285 1.00 84.94 261 LYS A N 1
ATOM 2077 C CA . LYS A 1 261 ? -8.450 -13.538 27.148 1.00 84.94 261 LYS A CA 1
ATOM 2078 C C . LYS A 1 261 ? -8.693 -14.233 25.802 1.00 84.94 261 LYS A C 1
ATOM 2080 O O . LYS A 1 261 ? -7.790 -14.893 25.304 1.00 84.94 261 LYS A O 1
ATOM 2085 N N . SER A 1 262 ? -9.885 -14.078 25.223 1.00 83.75 262 SER A N 1
ATOM 2086 C CA . SER A 1 262 ? -10.226 -14.566 23.880 1.00 83.75 262 SER A CA 1
ATOM 2087 C C . SER A 1 262 ? -9.712 -13.647 22.760 1.00 83.75 262 SER A C 1
ATOM 2089 O O . SER A 1 262 ? -9.450 -14.113 21.650 1.00 83.75 262 SER A O 1
ATOM 2091 N N . CYS A 1 263 ? -9.531 -12.354 23.031 1.00 77.56 263 CYS A N 1
ATOM 2092 C CA . CYS A 1 263 ? -8.904 -11.417 22.105 1.00 77.56 263 CYS A CA 1
ATOM 2093 C C . CYS A 1 263 ? -7.396 -11.660 22.056 1.00 77.56 263 CYS A C 1
ATOM 2095 O O . CYS A 1 263 ? -6.624 -11.093 22.830 1.00 77.56 263 CYS A O 1
ATOM 2097 N N . LYS A 1 264 ? -6.958 -12.496 21.113 1.00 69.81 264 LYS A N 1
ATOM 2098 C CA . LYS A 1 264 ? -5.555 -12.479 20.703 1.00 69.81 264 LYS A CA 1
ATOM 2099 C C . LYS A 1 264 ? -5.263 -11.102 20.090 1.00 69.81 264 LYS A C 1
ATOM 2101 O O . LYS A 1 264 ? -6.083 -10.626 19.303 1.00 69.81 264 LYS A O 1
ATOM 2106 N N . PRO A 1 265 ? -4.134 -10.451 20.427 1.00 62.72 265 PRO A N 1
ATOM 2107 C CA . PRO A 1 265 ? -3.695 -9.276 19.688 1.00 62.72 265 PRO A CA 1
ATOM 2108 C C . PRO A 1 265 ? -3.660 -9.651 18.210 1.00 62.72 265 PRO A C 1
ATOM 2110 O O . PRO A 1 265 ? -3.144 -10.719 17.879 1.00 62.72 265 PRO A O 1
ATOM 2113 N N . ILE A 1 266 ? -4.215 -8.791 17.358 1.00 57.75 266 ILE A N 1
ATOM 2114 C CA . ILE A 1 266 ? -4.499 -9.050 15.934 1.00 57.75 266 ILE A CA 1
ATOM 2115 C C . ILE A 1 266 ? -3.283 -9.617 15.163 1.00 57.75 266 ILE A C 1
ATOM 2117 O O . ILE A 1 266 ? -3.451 -10.279 14.150 1.00 57.75 266 ILE A O 1
ATOM 2121 N N . TYR A 1 267 ? -2.065 -9.449 15.685 1.00 54.22 267 TYR A N 1
ATOM 2122 C CA . TYR A 1 267 ? -0.813 -9.819 15.028 1.00 54.22 267 TYR A CA 1
ATOM 2123 C C . TYR A 1 267 ? -0.018 -10.954 15.695 1.00 54.22 267 TYR A C 1
ATOM 2125 O O . TYR A 1 267 ? 1.039 -11.317 15.188 1.00 54.22 267 TYR A O 1
ATOM 2133 N N . LYS A 1 268 ? -0.465 -11.522 16.827 1.00 46.88 268 LYS A N 1
ATOM 2134 C CA . LYS A 1 268 ? 0.432 -12.353 17.655 1.00 46.88 268 LYS A CA 1
ATOM 2135 C C . LYS A 1 268 ? 0.708 -13.763 17.110 1.00 46.88 268 LYS A C 1
ATOM 2137 O O . LYS A 1 268 ? 1.718 -14.332 17.498 1.00 46.88 268 LYS A O 1
ATOM 2142 N N . ASN A 1 269 ? -0.142 -14.325 16.243 1.00 42.44 269 ASN A N 1
ATOM 2143 C CA . ASN A 1 269 ? -0.016 -15.74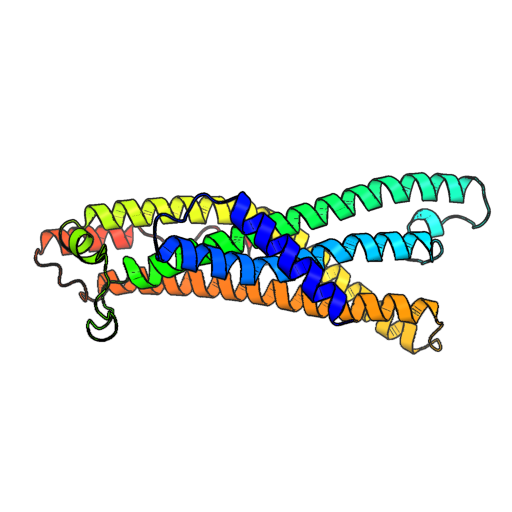6 15.886 1.00 42.44 269 ASN A CA 1
ATOM 2144 C C . ASN A 1 269 ? 0.148 -16.073 14.394 1.00 42.44 269 ASN A C 1
ATOM 2146 O O . ASN A 1 269 ? 0.803 -17.068 14.130 1.00 42.44 269 ASN A O 1
ATOM 2150 N N . ASP A 1 270 ? -0.337 -15.260 13.447 1.00 45.03 270 ASP A N 1
ATOM 2151 C CA . ASP A 1 270 ? -0.296 -15.657 12.021 1.00 45.03 270 ASP A CA 1
ATOM 2152 C C . ASP A 1 270 ? 0.439 -14.659 11.108 1.00 45.03 270 ASP A C 1
ATOM 2154 O O . ASP A 1 270 ? 0.941 -15.031 10.055 1.00 45.03 270 ASP A O 1
ATOM 2158 N N . VAL A 1 271 ? 0.585 -13.394 11.521 1.00 45.94 271 VAL A N 1
ATOM 2159 C CA . VAL A 1 271 ? 1.258 -12.357 10.709 1.00 45.94 271 VAL A CA 1
ATOM 2160 C C . VAL A 1 271 ? 2.740 -12.212 11.069 1.00 45.94 271 VAL A C 1
ATOM 2162 O O . VAL A 1 271 ? 3.533 -11.791 10.235 1.00 45.94 271 VAL A O 1
ATOM 2165 N N . HIS A 1 272 ? 3.151 -12.608 12.277 1.00 44.22 272 HIS A N 1
ATOM 2166 C CA . HIS A 1 272 ? 4.566 -12.576 12.669 1.00 44.22 272 HIS A CA 1
ATOM 2167 C C . HIS A 1 272 ? 5.425 -13.532 11.824 1.00 44.22 272 HIS A C 1
ATOM 2169 O O . HIS A 1 272 ? 6.550 -13.185 11.492 1.00 44.22 272 HIS A O 1
ATOM 2175 N N . ILE A 1 273 ? 4.850 -14.666 11.408 1.00 43.12 273 ILE A N 1
ATOM 2176 C CA . ILE A 1 273 ? 5.504 -15.665 10.548 1.00 43.12 273 ILE A CA 1
ATOM 2177 C C . ILE A 1 273 ? 5.572 -15.191 9.084 1.00 43.12 273 ILE A C 1
ATOM 2179 O O . ILE A 1 273 ? 6.463 -15.586 8.345 1.00 43.12 273 ILE A O 1
ATOM 2183 N N . ILE A 1 274 ? 4.652 -14.323 8.648 1.00 42.91 274 ILE A N 1
ATOM 2184 C CA . ILE A 1 274 ? 4.557 -13.901 7.238 1.00 42.91 274 ILE A CA 1
ATOM 2185 C C . ILE A 1 274 ? 5.247 -12.547 6.988 1.00 42.91 274 ILE A C 1
ATOM 2187 O O . ILE A 1 274 ? 5.727 -12.308 5.884 1.00 42.91 274 ILE A O 1
ATOM 2191 N N . CYS A 1 275 ? 5.335 -11.667 7.993 1.00 41.19 275 CYS A N 1
ATOM 2192 C CA . CYS A 1 275 ? 5.834 -10.296 7.812 1.00 41.19 275 CYS A CA 1
ATOM 2193 C C . CYS A 1 275 ? 7.177 -9.978 8.490 1.00 41.19 275 CYS A C 1
ATOM 2195 O O . CYS A 1 275 ? 7.711 -8.908 8.213 1.00 41.19 275 CYS A O 1
ATOM 2197 N N . PHE A 1 276 ? 7.700 -10.820 9.391 1.00 37.34 276 PHE A N 1
ATOM 2198 C CA . PHE A 1 276 ? 8.912 -10.496 10.169 1.00 37.34 276 PHE A CA 1
ATOM 2199 C C . PHE A 1 276 ? 10.018 -11.563 10.157 1.00 37.34 276 PHE A C 1
ATOM 2201 O O . PHE A 1 276 ? 11.097 -11.276 10.665 1.00 37.34 276 PHE A O 1
ATOM 2208 N N . ASP A 1 277 ? 9.794 -12.731 9.551 1.00 33.53 277 ASP A N 1
ATOM 2209 C CA . ASP A 1 277 ? 10.825 -13.771 9.363 1.00 33.53 277 ASP A CA 1
ATOM 2210 C C . ASP A 1 277 ? 11.461 -13.739 7.949 1.00 33.53 277 ASP A C 1
ATOM 2212 O O . ASP A 1 277 ? 11.969 -14.755 7.472 1.00 33.53 277 ASP A O 1
ATOM 2216 N N . VAL A 1 278 ? 11.442 -12.578 7.268 1.00 37.00 278 VAL A N 1
ATOM 2217 C CA . VAL A 1 278 ? 12.119 -12.339 5.970 1.00 37.00 278 VAL A CA 1
ATOM 2218 C C . VAL A 1 278 ? 13.068 -11.151 6.042 1.00 37.00 278 VAL A C 1
ATOM 2220 O O . VAL A 1 278 ? 12.582 -10.023 6.296 1.00 37.00 278 VAL A O 1
#

Radius of gyration: 25.23 Å; chains: 1; bounding box: 58×44×76 Å

Secondary structure (DSSP, 8-state):
-HHHHHHHHHHHHHHHHHHS-S-SSHHHHHHHHHHHHHHHHHHHHHHHHHHHHHHHHHH-TT-TTSGGGGSPTTSHHHHHHHHHHHHHHHHHHHHHHHHHHHHHHHHHHHHHHHHHIIIIIS-TT--TTTS---SS-HHHHHHH-HHHHHHHHHHHHHHHHHHHHHHHHHHHHHHHHHHHHHHHHHHHHHHHTTS---HHHHHHHHHHHHHHHHHHHHHHHHHHHHHHHHHHHHHHHHHHHTTTT--SSHHHHHHHHHHHHH---TTTTTTHHHHS--

Sequence (278 aa):
MSLVSGIQLLSLQNLISNWWSAPSSRAEITFNRAFHEATIPANMILNLLPVFSVGHILIDHRHSVHIPNLLPHGTLIYWVAYLLYTIPYVFALFYFVSRIKLMISATTLQLMLVFPLLRQELRLGQDPSRLGKRKYPCASEFLKCPENIVVLYRSLQVVVTDMCYTFGLAIPPIQAVLGQIVISTAYLLIIGGKDGANPRSRMTLVILFGTIPFCIASWTIMLTCAGMMYKSATDCIISWRTGWAHWDCAKDRKYMSKFRKSCKPIYKNDVHIICFDV

Foldseek 3Di:
DVVVVVVVVVVVVVVVVVVDDDDPDPLSVVLVVQLCVQQVVLLVVLVVVLVLVLVLCVVCVCDPVQPLVVDDPPDPSSVVVSVVRSVVVSVVSVVVSVVVSVLSSVLSNLLSPLVCCLQPALQQADDVVVVPPDVDNPNVVCLVPVVVSLVVVVVNLVVVLVSCVVVLVVQVVLCVVLVCLVVVLVVLVVVCVPPPNDVSSVSVNVSSVVVNVVSVVVVVVSVVSVVSSLVSLVSSLVSLVVCSSVNVDPVSNVVSVVSSVVDDRSCDPDSCVRNPPD

Organism: Folsomia candida (NCBI:txid158441)